Protein AF-A0A847V3S7-F1 (afdb_monomer_lite)

Radius of gyration: 29.38 Å; chains: 1; bounding box: 66×86×103 Å

Secondary structure (DSSP, 8-state):
-----------------PPPHHHHHHHHHHHHHHS-HHHHHHHHHHHHHH--GGGHHHHHHHTT-S-HHHHHHHHHHHHHHT-GGGHHHHHHHTT-SSHHHHHHHHHHHHHH--GGGHHHHHHHTT-SSHHHHHHHHHHHHHT--HHHHHHHHHHTT-SSHHHHHHHHHHHHHH--GGGHHHHHHHHHH-SSHHHHHHHHHHHHHHHHHHHSPP-EEEEEEEPPPSSEE-TTS-EEEEEEEEE-SSS-B--EEEEEEE-TTS-EEEEEEEEPPPB-TT-EEEEEEEE---TTSPSEEEEEEEEEEEEEETTTTEEEEEEEEEEEEEEEEEPP-PPP--------

Sequence (344 aa):
MRSKAIFAVLVVLASLAMPSTADEVDDLILDLKYGQPDAQKNAAKALGETGDPRAVEPLIVALKYPNSDIRMHSAYALGEIGDLRAVDPLIAALDDDTGSVRAYAAHALGQIGDPKAVDPLITALNDGQLKVRIHSAGSLVRLGKPEYFDQVMEGITNQNSDVREAAAEALGNTGDPRSIEPLNYLVANDKNSAVRQAAAKALQKLSVLASAPVDGQITSVVWPDVRNYNYDEAVPVTVNFRNTGSQPHSFWIGFSVQDANGKWWDAIHQQTASIQPGYSLPVELEWNPPNIAPGGVYASAVTLWSGYDSDTGFLVGEIDRKTKASAFWLVSSSPASTLPPETV

pLDDT: mean 84.46, std 16.32, range [32.78, 98.81]

Structure (mmCIF, N/CA/C/O backbone):
data_AF-A0A847V3S7-F1
#
_entry.id   AF-A0A847V3S7-F1
#
loop_
_atom_site.group_PDB
_atom_site.id
_atom_site.type_symbol
_atom_site.label_atom_id
_atom_site.label_alt_id
_atom_site.label_comp_id
_atom_site.label_asym_id
_atom_site.label_entity_id
_atom_site.label_seq_id
_atom_site.pdbx_PDB_ins_code
_atom_site.Cartn_x
_atom_site.Cartn_y
_atom_site.Cartn_z
_atom_site.occupancy
_atom_site.B_iso_or_equiv
_atom_site.auth_seq_id
_atom_site.auth_comp_id
_atom_site.auth_asym_id
_atom_site.auth_atom_id
_atom_site.pdbx_PDB_model_num
ATOM 1 N N . MET A 1 1 ? 45.787 -58.784 20.144 1.00 37.72 1 MET A N 1
ATOM 2 C CA . MET A 1 1 ? 45.630 -58.892 18.675 1.00 37.72 1 MET A CA 1
ATOM 3 C C . MET A 1 1 ? 44.150 -59.043 18.338 1.00 37.72 1 MET A C 1
ATOM 5 O O . MET A 1 1 ? 43.573 -60.021 18.773 1.00 37.72 1 MET A O 1
ATOM 9 N N . ARG A 1 2 ? 43.598 -58.063 17.598 1.00 38.09 2 ARG A N 1
ATOM 10 C CA . ARG A 1 2 ? 42.476 -58.116 16.621 1.00 38.09 2 ARG A CA 1
ATOM 11 C C . ARG A 1 2 ? 41.165 -58.815 17.061 1.00 38.09 2 ARG A C 1
ATOM 13 O O . ARG A 1 2 ? 41.126 -60.021 17.203 1.00 38.09 2 ARG A O 1
ATOM 20 N N . SER A 1 3 ? 40.099 -58.053 17.328 1.00 38.66 3 SER A N 1
ATOM 21 C CA . SER A 1 3 ? 39.082 -57.577 16.356 1.00 38.66 3 SER A CA 1
ATOM 22 C C . SER A 1 3 ? 37.958 -58.590 16.100 1.00 38.66 3 SER A C 1
ATOM 24 O O . SER A 1 3 ? 38.211 -59.639 15.515 1.00 38.66 3 SER A O 1
ATOM 26 N N . LYS A 1 4 ? 36.721 -58.232 16.478 1.00 39.03 4 LYS A N 1
ATOM 27 C CA . LYS A 1 4 ? 35.625 -57.901 15.543 1.00 39.03 4 LYS A CA 1
ATOM 28 C C . LYS A 1 4 ? 34.346 -57.537 16.313 1.00 39.03 4 LYS A C 1
ATOM 30 O O . LYS A 1 4 ? 33.756 -58.370 16.988 1.00 39.03 4 LYS A O 1
ATOM 35 N N . ALA A 1 5 ? 33.946 -56.273 16.186 1.00 42.31 5 ALA A N 1
ATOM 36 C CA . ALA A 1 5 ? 32.563 -55.824 16.325 1.00 42.31 5 ALA A CA 1
ATOM 37 C C . ALA A 1 5 ? 31.763 -56.184 15.055 1.00 42.31 5 ALA A C 1
ATOM 39 O O . ALA A 1 5 ? 32.399 -56.489 14.044 1.00 42.31 5 ALA A O 1
ATOM 40 N N . ILE A 1 6 ? 30.422 -56.101 15.143 1.00 37.91 6 ILE A N 1
ATOM 41 C CA . ILE A 1 6 ? 29.337 -56.048 14.116 1.00 37.91 6 ILE A CA 1
ATOM 42 C C . ILE A 1 6 ? 28.177 -56.938 14.631 1.00 37.91 6 ILE A C 1
ATOM 44 O O . ILE A 1 6 ? 28.454 -58.044 15.073 1.00 37.91 6 ILE A O 1
ATOM 48 N N . PHE A 1 7 ? 26.870 -56.655 14.575 1.00 33.12 7 PHE A N 1
ATOM 49 C CA . PHE A 1 7 ? 25.994 -55.491 14.354 1.00 33.12 7 PHE A CA 1
ATOM 50 C C . PHE A 1 7 ? 24.566 -56.097 14.321 1.00 33.12 7 PHE A C 1
ATOM 52 O O . PHE A 1 7 ? 24.351 -57.029 13.553 1.00 33.12 7 PHE A O 1
ATOM 59 N N . ALA A 1 8 ? 23.618 -55.627 15.136 1.00 34.50 8 ALA A N 1
ATOM 60 C CA . ALA A 1 8 ? 22.162 -55.832 14.976 1.00 34.50 8 ALA A CA 1
ATOM 61 C C . ALA A 1 8 ? 21.463 -54.924 16.008 1.00 34.50 8 ALA A C 1
ATOM 63 O O . ALA A 1 8 ? 21.413 -55.247 17.188 1.00 34.50 8 ALA A O 1
ATOM 64 N N . VAL A 1 9 ? 21.240 -53.644 15.705 1.00 33.72 9 VAL A N 1
ATOM 65 C CA . VAL A 1 9 ? 20.022 -53.100 15.069 1.00 33.72 9 VAL A CA 1
ATOM 66 C C . VAL A 1 9 ? 18.751 -53.531 15.803 1.00 33.72 9 VAL A C 1
ATOM 68 O O . VAL A 1 9 ? 18.136 -54.537 15.473 1.00 33.72 9 VAL A O 1
ATOM 71 N N . LEU A 1 10 ? 18.325 -52.701 16.754 1.00 32.78 10 LEU A N 1
ATOM 72 C CA . LEU A 1 10 ? 16.909 -52.522 17.059 1.00 32.78 10 LEU A CA 1
ATOM 73 C 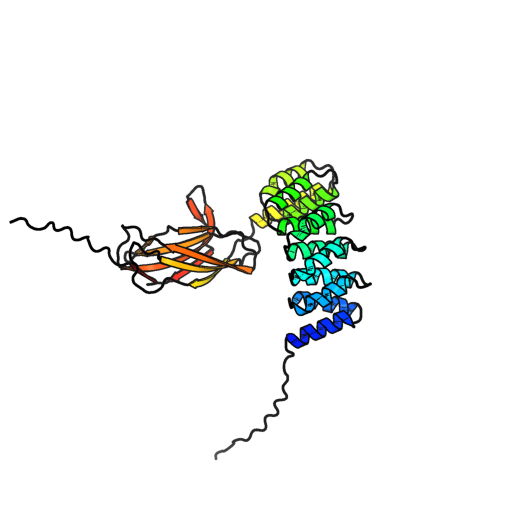C . LEU A 1 10 ? 16.678 -51.024 17.247 1.00 32.78 10 LEU A C 1
ATOM 75 O O . LEU A 1 10 ? 16.878 -50.438 18.306 1.00 32.78 10 LEU A O 1
ATOM 79 N N . VAL A 1 11 ? 16.381 -50.407 16.110 1.00 35.44 11 VAL A N 1
ATOM 80 C CA . VAL A 1 11 ? 15.976 -49.018 15.961 1.00 35.44 11 VAL A CA 1
ATOM 81 C C . VAL A 1 11 ? 14.584 -48.887 16.576 1.00 35.44 11 VAL A C 1
ATOM 83 O O . VAL A 1 11 ? 13.602 -49.324 15.985 1.00 35.44 11 VAL A O 1
ATOM 86 N N . VAL A 1 12 ? 14.492 -48.293 17.764 1.00 36.16 12 VAL A N 1
ATOM 87 C CA . VAL A 1 12 ? 13.238 -47.709 18.253 1.00 36.16 12 VAL A CA 1
ATOM 88 C C . VAL A 1 12 ? 13.215 -46.273 17.740 1.00 36.16 12 VAL A C 1
ATOM 90 O O . VAL A 1 12 ? 13.641 -45.344 18.420 1.00 36.16 12 VAL A O 1
ATOM 93 N N . LEU A 1 13 ? 12.780 -46.097 16.491 1.00 33.66 13 LEU A N 1
ATOM 94 C CA . LEU A 1 13 ? 12.350 -44.791 15.999 1.00 33.66 13 LEU A CA 1
ATOM 95 C C . LEU A 1 13 ? 10.964 -44.531 16.591 1.00 33.66 13 LEU A C 1
ATOM 97 O O . LEU A 1 13 ? 9.944 -44.888 16.008 1.00 33.66 13 LEU A O 1
ATOM 101 N N . ALA A 1 14 ? 10.936 -43.930 17.779 1.00 37.34 14 ALA A N 1
ATOM 102 C CA . ALA A 1 14 ? 9.773 -43.172 18.202 1.00 37.34 14 ALA A CA 1
ATOM 103 C C . ALA A 1 14 ? 9.656 -41.980 17.244 1.00 37.34 14 ALA A C 1
ATOM 105 O O . ALA A 1 14 ? 10.468 -41.057 17.267 1.00 37.34 14 ALA A O 1
ATOM 106 N N . SER A 1 15 ? 8.684 -42.075 16.344 1.00 39.25 15 SER A N 1
ATOM 107 C CA . SER A 1 15 ? 8.244 -41.020 15.443 1.00 39.25 15 SER A CA 1
ATOM 108 C C . SER A 1 15 ? 7.822 -39.787 16.250 1.00 39.25 15 SER A C 1
ATOM 110 O O . SER A 1 15 ? 6.660 -39.653 16.624 1.00 39.25 15 SER A O 1
ATOM 112 N N . LEU A 1 16 ? 8.755 -38.869 16.497 1.00 40.62 16 LEU A N 1
ATOM 113 C CA . LEU A 1 16 ? 8.440 -37.453 16.668 1.00 40.62 16 LEU A CA 1
ATOM 114 C C . LEU A 1 16 ? 8.100 -36.916 15.276 1.00 40.62 16 LEU A C 1
ATOM 116 O O . LEU A 1 16 ? 8.945 -36.347 14.588 1.00 40.62 16 LEU A O 1
ATOM 120 N N . ALA A 1 17 ? 6.872 -37.182 14.834 1.00 40.16 17 ALA A N 1
ATOM 121 C CA . ALA A 1 17 ? 6.293 -36.417 13.747 1.00 40.16 17 ALA A CA 1
ATOM 122 C C . ALA A 1 17 ? 6.226 -34.972 14.252 1.00 40.16 17 ALA A C 1
ATOM 124 O O . ALA A 1 17 ? 5.544 -34.696 15.238 1.00 40.16 17 ALA A O 1
ATOM 125 N N . MET A 1 18 ? 6.996 -34.070 13.642 1.00 38.84 18 MET A N 1
ATOM 126 C CA . MET A 1 18 ? 6.701 -32.648 13.780 1.00 38.84 18 MET A CA 1
ATOM 127 C C . MET A 1 18 ? 5.244 -32.470 13.336 1.00 38.84 18 MET A C 1
ATOM 129 O O . MET A 1 18 ? 4.904 -33.032 12.287 1.00 38.84 18 MET A O 1
ATOM 133 N N . PRO A 1 19 ? 4.381 -31.812 14.136 1.00 46.00 19 PRO A N 1
ATOM 134 C CA . PRO A 1 19 ? 2.981 -31.649 13.771 1.00 46.00 19 PRO A CA 1
ATOM 135 C C . PRO A 1 19 ? 2.921 -31.059 12.368 1.00 46.00 19 PRO A C 1
ATOM 137 O O . PRO A 1 19 ? 3.711 -30.178 12.013 1.00 46.00 19 PRO A O 1
ATOM 140 N N . SER A 1 20 ? 2.059 -31.630 11.533 1.00 53.97 20 SER A N 1
ATOM 141 C CA . SER A 1 20 ? 1.883 -31.088 10.198 1.00 53.97 20 SER A CA 1
ATOM 142 C C . SER A 1 20 ? 1.288 -29.686 10.335 1.00 53.97 20 SER A C 1
ATOM 144 O O . SER A 1 20 ? 0.510 -29.427 11.251 1.00 53.97 20 SER A O 1
ATOM 146 N N . THR A 1 21 ? 1.606 -28.776 9.415 1.00 57.97 21 THR A N 1
ATOM 147 C CA . THR A 1 21 ? 0.967 -27.446 9.375 1.00 57.97 21 THR A CA 1
ATOM 148 C C . THR A 1 21 ? -0.565 -27.547 9.294 1.00 57.97 21 THR A C 1
ATOM 150 O O . THR A 1 21 ? -1.276 -26.612 9.651 1.00 57.97 21 THR A O 1
ATOM 153 N N . ALA A 1 22 ? -1.089 -28.697 8.848 1.00 62.16 22 ALA A N 1
ATOM 154 C CA . ALA A 1 22 ? -2.511 -28.992 8.841 1.00 62.16 22 ALA A CA 1
ATOM 155 C C . ALA A 1 22 ? -3.104 -29.121 10.253 1.00 62.16 22 ALA A C 1
ATOM 157 O O . ALA A 1 22 ? -4.169 -28.547 10.479 1.00 62.16 22 ALA A O 1
ATOM 158 N N . ASP A 1 23 ? -2.400 -29.796 11.169 1.00 76.31 23 ASP A N 1
ATOM 159 C CA . ASP A 1 23 ? -2.823 -29.994 12.563 1.00 76.31 23 ASP A CA 1
ATOM 160 C C . ASP A 1 23 ? -2.754 -28.676 13.355 1.00 76.31 23 ASP A C 1
ATOM 162 O O . ASP A 1 23 ? -3.642 -28.370 14.143 1.00 76.31 23 ASP A O 1
ATOM 166 N N . GLU A 1 24 ? -1.745 -27.843 13.076 1.00 85.94 24 GLU A N 1
ATOM 167 C CA . GLU A 1 24 ? -1.550 -26.553 13.753 1.00 85.94 24 GLU A CA 1
ATOM 168 C C . GLU A 1 24 ? -2.675 -25.547 13.450 1.00 85.94 24 GLU A C 1
ATOM 170 O O . GLU A 1 24 ? -3.169 -24.871 14.349 1.00 85.94 24 GLU A O 1
ATOM 175 N N . VAL A 1 25 ? -3.139 -25.467 12.197 1.00 91.94 25 VAL A N 1
ATOM 176 C CA . VAL A 1 25 ? -4.264 -24.587 11.828 1.00 91.94 25 VAL A CA 1
ATOM 177 C C . VAL A 1 25 ? -5.568 -25.047 12.479 1.00 91.94 25 VAL A C 1
ATOM 179 O O . VAL A 1 25 ? -6.346 -24.212 12.938 1.00 91.94 25 VAL A O 1
ATOM 182 N N . ASP A 1 26 ? -5.812 -26.356 12.541 1.00 94.12 26 ASP A N 1
ATOM 183 C CA . ASP A 1 26 ? -7.030 -26.895 13.146 1.00 94.12 26 ASP A CA 1
ATOM 184 C C . ASP A 1 26 ? -7.043 -26.650 14.668 1.00 94.12 26 ASP A C 1
ATOM 186 O O . ASP A 1 26 ? -8.072 -26.234 15.208 1.00 94.12 26 ASP A O 1
ATOM 190 N N . ASP A 1 27 ? -5.897 -26.791 15.342 1.00 94.62 27 ASP A N 1
ATOM 191 C CA . ASP A 1 27 ? -5.735 -26.443 16.759 1.00 94.62 27 ASP A CA 1
ATOM 192 C C . ASP A 1 27 ? -5.986 -24.947 17.010 1.00 94.62 27 ASP A C 1
ATOM 194 O O . ASP A 1 27 ? -6.738 -24.579 17.916 1.00 94.62 27 ASP A O 1
ATOM 198 N N . LEU A 1 28 ? -5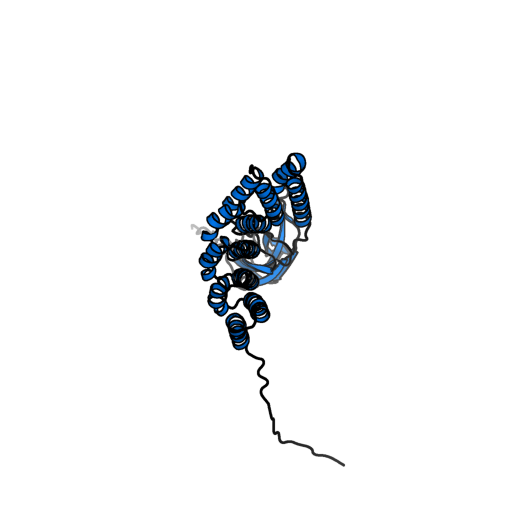.452 -24.067 16.158 1.00 96.94 28 LEU A N 1
ATOM 199 C CA . LEU A 1 28 ? -5.715 -22.628 16.244 1.00 96.94 28 LEU A CA 1
ATOM 200 C C . LEU A 1 28 ? -7.199 -22.290 16.002 1.00 96.94 28 LEU A C 1
ATOM 202 O O . LEU A 1 28 ? -7.753 -21.410 16.664 1.00 96.94 28 LEU A O 1
ATOM 206 N N . ILE A 1 29 ? -7.887 -22.997 15.099 1.00 97.69 29 ILE A N 1
ATOM 207 C CA . ILE A 1 29 ? -9.340 -22.844 14.903 1.00 97.69 29 ILE A CA 1
ATOM 208 C C . ILE A 1 29 ? -10.104 -23.271 16.166 1.00 97.69 29 ILE A C 1
ATOM 210 O O . ILE A 1 29 ? -11.084 -22.617 16.549 1.00 97.69 29 ILE A O 1
ATOM 214 N N . LEU A 1 30 ? -9.674 -24.346 16.833 1.00 96.75 30 LEU A N 1
ATOM 215 C CA . LEU A 1 30 ? -10.264 -24.781 18.100 1.00 96.75 30 LEU A CA 1
ATOM 216 C C . LEU A 1 30 ? -10.038 -23.749 19.209 1.00 96.75 30 LEU A C 1
ATOM 218 O O . LEU A 1 30 ? -10.993 -23.420 19.919 1.00 96.75 30 LEU A O 1
ATOM 222 N N . ASP A 1 31 ? -8.838 -23.180 19.312 1.00 97.12 31 ASP A N 1
ATOM 223 C CA . ASP A 1 31 ? -8.517 -22.126 20.278 1.00 97.12 31 ASP A CA 1
ATOM 224 C C . ASP A 1 31 ? -9.321 -20.846 20.024 1.00 97.12 31 ASP A C 1
ATOM 226 O O . ASP A 1 31 ? -9.844 -20.248 20.967 1.00 97.12 31 ASP A O 1
ATOM 230 N N . LEU A 1 32 ? -9.520 -20.457 18.761 1.00 97.44 32 LEU A N 1
ATOM 231 C CA . LEU A 1 32 ? -10.401 -19.343 18.400 1.00 97.44 32 LEU A CA 1
ATOM 232 C C . LEU A 1 32 ? -11.847 -19.596 18.852 1.00 97.44 32 LEU A C 1
ATOM 234 O O . LEU A 1 32 ? -12.547 -18.686 19.307 1.00 97.44 32 LEU A O 1
ATOM 238 N N . LYS A 1 33 ? -12.324 -20.837 18.732 1.00 97.19 33 LYS A N 1
ATOM 239 C CA . LYS A 1 33 ? -13.722 -21.177 19.005 1.00 97.19 33 LYS A CA 1
ATOM 240 C C . LYS A 1 33 ? -14.020 -21.390 20.487 1.00 97.19 33 LYS A C 1
ATOM 242 O O . LYS A 1 33 ? -15.074 -20.963 20.956 1.00 97.19 33 LYS A O 1
ATOM 247 N N . TYR A 1 34 ? -13.119 -22.046 21.210 1.00 95.88 34 TYR A N 1
ATOM 248 C CA . TYR A 1 34 ? -13.371 -22.543 22.566 1.00 95.88 34 TYR A CA 1
ATOM 249 C C . TYR A 1 34 ? -12.355 -22.060 23.606 1.00 95.88 34 TYR A C 1
ATOM 251 O O . TYR A 1 34 ? -12.549 -22.304 24.799 1.00 95.88 34 TYR A O 1
ATOM 259 N N . GLY A 1 35 ? -11.285 -21.388 23.179 1.00 93.38 35 GLY A N 1
ATOM 260 C CA . GLY A 1 35 ? -10.268 -20.856 24.071 1.00 93.38 35 GLY A CA 1
ATOM 261 C C . GLY A 1 35 ? -10.796 -19.750 24.985 1.00 93.38 35 GLY A C 1
ATOM 262 O O . GLY A 1 35 ? -11.853 -19.156 24.772 1.00 93.38 35 GLY A O 1
ATOM 263 N N . GLN A 1 36 ? -10.018 -19.443 26.020 1.00 94.38 36 GLN A N 1
ATOM 264 C CA . GLN A 1 36 ? -10.226 -18.234 26.821 1.00 94.38 36 GLN A CA 1
ATOM 265 C C . GLN A 1 36 ? -9.945 -16.979 25.975 1.00 94.38 36 GLN A C 1
ATOM 267 O O . GLN A 1 36 ? -9.209 -17.084 24.996 1.00 94.38 36 GLN A O 1
ATOM 272 N N . PRO A 1 37 ? -10.441 -15.785 26.350 1.00 92.69 37 PRO A N 1
ATOM 273 C CA . PRO A 1 37 ? -10.323 -14.587 25.512 1.00 92.69 37 PRO A CA 1
ATOM 274 C C . PRO A 1 37 ? -8.908 -14.281 24.995 1.00 92.69 37 PRO A C 1
ATOM 276 O O . PRO A 1 37 ? -8.744 -13.902 23.837 1.00 92.69 37 PRO A O 1
ATOM 279 N N . ASP A 1 38 ? -7.872 -14.499 25.812 1.00 92.62 38 ASP A N 1
ATOM 280 C CA . ASP A 1 38 ? -6.482 -14.328 25.374 1.00 92.62 38 ASP A CA 1
ATOM 281 C C . ASP A 1 38 ? -6.034 -15.384 24.358 1.00 92.62 38 ASP A C 1
ATOM 283 O O . ASP A 1 38 ? -5.355 -15.041 23.391 1.00 92.62 38 ASP A O 1
ATOM 287 N N . ALA A 1 39 ? -6.445 -16.643 24.533 1.00 93.25 39 ALA A N 1
ATOM 288 C CA . ALA A 1 39 ? -6.188 -17.704 23.563 1.00 93.25 39 ALA A CA 1
ATOM 289 C C . ALA A 1 39 ? -6.927 -17.430 22.247 1.00 93.25 39 ALA A C 1
ATOM 291 O O . ALA A 1 39 ? -6.323 -17.534 21.190 1.00 93.25 39 ALA A O 1
ATOM 292 N N . GLN A 1 40 ? -8.179 -16.963 22.303 1.00 96.38 40 GLN A N 1
ATOM 293 C CA . GLN A 1 40 ? -8.959 -16.611 21.112 1.00 96.38 40 GLN A CA 1
ATOM 294 C C . GLN A 1 40 ? -8.315 -15.470 20.320 1.00 96.38 40 GLN A C 1
ATOM 296 O O . GLN A 1 40 ? -8.209 -15.536 19.099 1.00 96.38 40 GLN A O 1
ATOM 301 N N . LYS A 1 41 ? -7.852 -14.426 21.016 1.00 92.12 41 LYS A N 1
ATOM 302 C CA . LYS A 1 41 ? -7.136 -13.294 20.417 1.00 92.12 41 LYS A CA 1
ATOM 303 C C . LYS A 1 41 ? -5.828 -13.735 19.753 1.00 92.12 41 LYS A C 1
ATOM 305 O O . LYS A 1 41 ? -5.554 -13.351 18.617 1.00 92.12 41 LYS A O 1
ATOM 310 N N . ASN A 1 42 ? -5.032 -14.539 20.460 1.00 90.75 42 ASN A N 1
ATOM 311 C CA . ASN A 1 42 ? -3.762 -15.048 19.946 1.00 90.75 42 ASN A CA 1
ATOM 312 C C . ASN A 1 42 ? -3.983 -15.986 18.754 1.00 90.75 42 ASN A C 1
ATOM 314 O O . ASN A 1 42 ? -3.270 -15.873 17.762 1.00 90.75 42 ASN A O 1
ATOM 318 N N . ALA A 1 43 ? -5.006 -16.839 18.824 1.00 95.81 43 ALA A N 1
ATOM 319 C CA . ALA A 1 43 ? -5.405 -17.721 17.741 1.00 95.81 43 ALA A CA 1
ATOM 320 C C . ALA A 1 43 ? -5.854 -16.935 16.510 1.00 95.81 43 ALA A C 1
ATOM 322 O O . ALA A 1 43 ? -5.362 -17.202 15.422 1.00 95.81 43 ALA A O 1
ATOM 323 N N . ALA A 1 44 ? -6.706 -15.913 16.669 1.00 95.62 44 ALA A N 1
ATOM 324 C CA . ALA A 1 44 ? -7.116 -15.057 15.556 1.00 95.62 44 ALA A CA 1
ATOM 325 C C . ALA A 1 44 ? -5.902 -14.450 14.838 1.00 95.62 44 ALA A C 1
ATOM 327 O O . ALA A 1 44 ? -5.812 -14.519 13.616 1.00 95.62 44 ALA A O 1
ATOM 328 N N . LYS A 1 45 ? -4.939 -13.915 15.600 1.00 90.50 45 LYS A N 1
ATOM 329 C CA . LYS A 1 45 ? -3.703 -13.359 15.041 1.00 90.50 45 LYS A CA 1
ATOM 330 C C . LYS A 1 45 ? -2.881 -14.417 14.294 1.00 90.50 45 LYS A C 1
ATOM 332 O O . LYS A 1 45 ? -2.524 -14.190 13.143 1.00 90.50 45 LYS A O 1
ATOM 337 N N . ALA A 1 46 ? -2.604 -15.552 14.935 1.00 91.44 46 ALA A N 1
ATOM 338 C CA . ALA A 1 46 ? -1.793 -16.622 14.356 1.00 91.44 46 ALA A CA 1
ATOM 339 C C . ALA A 1 46 ? -2.434 -17.202 13.085 1.00 91.44 46 ALA A C 1
ATOM 341 O O . ALA A 1 46 ? -1.741 -17.441 12.105 1.00 91.44 46 ALA A O 1
ATOM 342 N N . LEU A 1 47 ? -3.763 -17.347 13.059 1.00 93.25 47 LEU A N 1
ATOM 343 C CA . LEU A 1 47 ? -4.513 -17.778 11.876 1.00 93.25 47 LEU A CA 1
ATOM 344 C C . LEU A 1 47 ? -4.364 -16.817 10.688 1.00 93.25 47 LEU A C 1
ATOM 346 O O . LEU A 1 47 ? -4.361 -17.2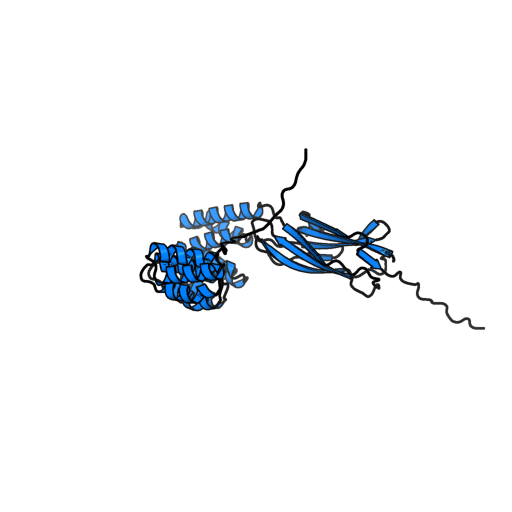67 9.550 1.00 93.25 47 LEU A O 1
ATOM 350 N N . GLY A 1 48 ? -4.225 -15.512 10.935 1.00 88.19 48 GLY A N 1
ATOM 351 C CA . GLY A 1 48 ? -3.892 -14.550 9.882 1.00 88.19 48 GLY A CA 1
ATOM 352 C C . GLY A 1 48 ? -2.488 -14.776 9.320 1.00 88.19 48 GLY A C 1
ATOM 353 O O . GLY A 1 48 ? -2.305 -14.804 8.109 1.00 88.19 48 GLY A O 1
ATOM 354 N N . GLU A 1 49 ? -1.512 -15.004 10.204 1.00 86.56 49 GLU A N 1
ATOM 355 C CA . GLU A 1 49 ? -0.108 -15.247 9.838 1.00 86.56 49 GLU A CA 1
ATOM 356 C C . GLU A 1 49 ? 0.083 -16.553 9.046 1.00 86.56 49 GLU A C 1
ATOM 358 O O . GLU A 1 49 ? 1.006 -16.640 8.235 1.00 86.56 49 GLU A O 1
ATOM 363 N N . THR A 1 50 ? -0.782 -17.559 9.239 1.00 89.06 50 THR A N 1
ATOM 364 C CA . THR A 1 50 ? -0.717 -18.800 8.446 1.00 89.06 50 THR A CA 1
ATOM 365 C C . THR A 1 50 ? -1.163 -18.605 6.998 1.00 89.06 50 THR A C 1
ATOM 367 O O . THR A 1 50 ? -0.716 -19.347 6.123 1.00 89.06 50 THR A O 1
ATOM 370 N N . GLY A 1 51 ? -2.059 -17.645 6.735 1.00 87.12 51 GLY A N 1
ATOM 371 C CA . GLY A 1 51 ? -2.675 -17.443 5.422 1.00 87.12 51 GLY A CA 1
ATOM 372 C C . GLY A 1 51 ? -3.583 -18.595 4.966 1.00 87.12 51 GLY A C 1
ATOM 373 O O . GLY A 1 51 ? -3.952 -18.647 3.793 1.00 87.12 51 GLY A O 1
ATOM 374 N N . ASP A 1 52 ? -3.928 -19.545 5.845 1.00 89.75 52 ASP A N 1
ATOM 375 C CA . ASP A 1 52 ? -4.668 -20.746 5.450 1.00 89.75 52 ASP A CA 1
ATOM 376 C C . ASP A 1 52 ? -6.168 -20.445 5.222 1.00 89.75 52 ASP A C 1
ATOM 378 O O . ASP A 1 52 ? -6.866 -20.018 6.152 1.00 89.75 52 ASP A O 1
ATOM 382 N N . PRO A 1 53 ? -6.728 -20.727 4.027 1.00 92.31 53 PRO A N 1
ATOM 383 C CA . PRO A 1 53 ? -8.134 -20.454 3.717 1.00 92.31 53 PRO A CA 1
ATOM 384 C C . PRO A 1 53 ? -9.159 -21.172 4.610 1.00 92.31 53 PRO A C 1
ATOM 386 O O . PRO A 1 53 ? -10.331 -20.771 4.632 1.00 92.31 53 PRO A O 1
ATOM 389 N N . ARG A 1 54 ? -8.762 -22.228 5.340 1.00 95.12 54 ARG A N 1
ATOM 390 C CA . ARG A 1 54 ? -9.613 -22.913 6.331 1.00 95.12 54 ARG A CA 1
ATOM 391 C C . ARG A 1 54 ? -9.985 -22.003 7.503 1.00 95.12 54 ARG A C 1
ATOM 393 O O . ARG A 1 54 ? -11.047 -22.185 8.094 1.00 95.12 54 ARG A O 1
ATOM 400 N N . ALA A 1 55 ? -9.156 -21.005 7.808 1.00 97.06 55 ALA A N 1
ATOM 401 C CA . ALA A 1 55 ? -9.376 -20.069 8.904 1.00 97.06 55 ALA A CA 1
ATOM 402 C C . ALA A 1 55 ? -10.463 -19.018 8.617 1.00 97.06 55 ALA A C 1
ATOM 404 O O . ALA A 1 55 ? -10.994 -18.413 9.547 1.00 97.06 55 ALA A O 1
ATOM 405 N N . VAL A 1 56 ? -10.823 -18.811 7.346 1.00 98.25 56 VAL A N 1
ATOM 406 C CA . VAL A 1 56 ? -11.686 -17.701 6.907 1.00 98.25 56 VAL A CA 1
ATOM 407 C C . VAL A 1 56 ? -13.074 -17.750 7.545 1.00 98.25 56 VAL A C 1
ATOM 409 O O . VAL A 1 56 ? -13.491 -16.775 8.164 1.00 98.25 56 VAL A O 1
ATOM 412 N N . GLU A 1 57 ? -13.788 -18.877 7.462 1.00 98.50 57 GLU A N 1
ATOM 413 C CA . GLU A 1 57 ? -15.136 -18.981 8.048 1.00 98.50 57 GLU A CA 1
ATOM 414 C C . GLU A 1 57 ? -15.122 -18.853 9.586 1.00 98.50 57 GLU A C 1
ATOM 416 O O . GLU A 1 57 ? -15.924 -18.083 10.124 1.00 98.50 57 GLU A O 1
ATOM 421 N N . PRO A 1 58 ? -14.208 -19.523 10.326 1.00 98.50 58 PRO A N 1
ATOM 422 C CA . PRO A 1 58 ? -14.042 -19.284 11.760 1.00 98.50 58 PRO A CA 1
ATOM 423 C C . PRO A 1 58 ? -13.794 -17.814 12.124 1.00 98.50 58 PRO A C 1
ATOM 425 O O . PRO A 1 58 ? -14.418 -17.301 13.055 1.00 98.50 58 PRO A O 1
ATOM 428 N N . LEU A 1 59 ? -12.927 -17.119 11.383 1.00 98.69 59 LEU A N 1
ATOM 429 C CA . LEU A 1 59 ? -12.617 -15.708 11.620 1.00 98.69 59 LEU A CA 1
ATOM 430 C C . LEU A 1 59 ? -13.805 -14.789 11.285 1.00 98.69 59 LEU A C 1
ATOM 432 O O . LEU A 1 59 ? -14.079 -13.853 12.036 1.00 98.69 59 LEU A O 1
ATOM 436 N N . ILE A 1 60 ? -14.575 -15.085 10.229 1.00 98.81 60 ILE A N 1
ATOM 437 C CA . ILE A 1 60 ? -15.830 -14.379 9.908 1.00 98.81 60 ILE A CA 1
ATOM 438 C C . ILE A 1 60 ? -16.841 -14.513 11.053 1.00 98.81 60 ILE A C 1
ATOM 440 O O . ILE A 1 60 ? -17.521 -13.548 11.404 1.00 98.81 60 ILE A O 1
ATOM 444 N N . VAL A 1 61 ? -16.945 -15.693 11.668 1.00 98.56 61 VAL A N 1
ATOM 445 C CA . VAL A 1 61 ? -17.794 -15.889 12.853 1.00 98.56 61 VAL A CA 1
ATOM 446 C C . VAL A 1 61 ? -17.263 -15.079 14.043 1.00 98.56 61 VAL A C 1
ATOM 448 O O . VAL A 1 61 ? -18.048 -14.443 14.753 1.00 98.56 61 VAL A O 1
ATOM 451 N N . ALA A 1 62 ? -15.943 -15.044 14.234 1.00 98.44 62 ALA A N 1
ATOM 452 C CA . ALA A 1 62 ? -15.293 -14.313 15.320 1.00 98.44 62 ALA A CA 1
ATOM 453 C C . ALA A 1 62 ? -15.432 -12.780 15.217 1.00 98.44 62 ALA A C 1
ATOM 455 O O . ALA A 1 62 ? -15.408 -12.102 16.247 1.00 98.44 62 ALA A O 1
ATOM 456 N N . LEU A 1 63 ? -15.724 -12.225 14.030 1.00 98.56 63 LEU A N 1
ATOM 457 C CA . LEU A 1 63 ? -16.145 -10.821 13.861 1.00 98.56 63 LEU A CA 1
ATOM 458 C C . LEU A 1 63 ? -17.430 -10.463 14.623 1.00 98.56 63 LEU A C 1
ATOM 460 O O . LEU A 1 63 ? -17.779 -9.294 14.700 1.00 98.56 63 LEU A O 1
ATOM 464 N N . LYS A 1 64 ? -18.162 -11.436 15.174 1.00 98.00 64 LYS A N 1
ATOM 465 C CA . LYS A 1 64 ? -19.402 -11.204 15.934 1.00 98.00 64 LYS A CA 1
ATOM 466 C C . LYS A 1 64 ? -19.259 -11.527 17.419 1.00 98.00 64 LYS A C 1
ATOM 468 O O . LYS A 1 64 ? -20.253 -11.561 18.143 1.00 98.00 64 LYS A O 1
ATOM 473 N N . TYR A 1 65 ? -18.043 -11.803 17.884 1.00 98.00 65 TYR A N 1
ATOM 474 C CA . TYR A 1 65 ? -17.809 -12.143 19.282 1.00 98.00 65 TYR A CA 1
ATOM 475 C C . TYR A 1 65 ? -18.030 -10.942 20.214 1.00 98.00 65 TYR A C 1
ATOM 477 O O . TYR A 1 65 ? -17.820 -9.789 19.825 1.00 98.00 65 TYR A O 1
ATOM 485 N N . PRO A 1 66 ? -18.424 -11.195 21.477 1.00 96.06 66 PRO A N 1
ATOM 486 C CA . PRO A 1 66 ? -18.713 -10.125 22.430 1.00 96.06 66 PRO A CA 1
ATOM 487 C C . PRO A 1 66 ? -17.476 -9.280 22.760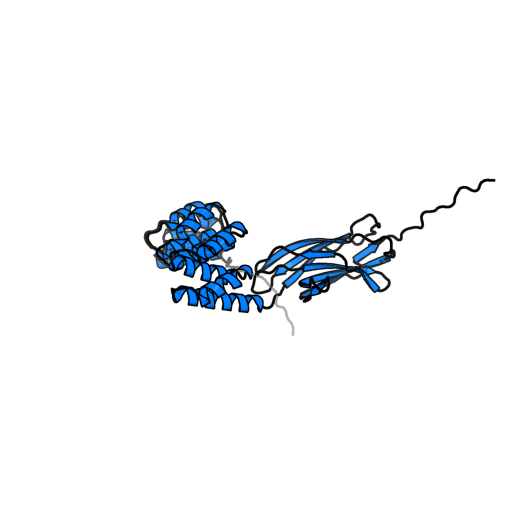 1.00 96.06 66 PRO A C 1
ATOM 489 O O . PRO A 1 66 ? -17.598 -8.089 23.030 1.00 96.06 66 PRO A O 1
ATOM 492 N N . ASN A 1 67 ? -16.282 -9.877 22.722 1.00 97.19 67 ASN A N 1
ATOM 493 C CA . ASN A 1 67 ? -15.033 -9.176 22.988 1.00 97.19 67 ASN A CA 1
ATOM 494 C C . ASN A 1 67 ? -14.522 -8.474 21.716 1.00 97.19 67 ASN A C 1
ATOM 496 O O . ASN A 1 67 ? -14.216 -9.130 20.718 1.00 97.19 67 ASN A O 1
ATOM 500 N N . SER A 1 68 ? -14.394 -7.148 21.776 1.00 97.75 68 SER A N 1
ATOM 501 C CA . SER A 1 68 ? -13.950 -6.313 20.658 1.00 97.75 68 SER A CA 1
ATOM 502 C C . SER A 1 68 ? -12.489 -6.528 20.260 1.00 97.75 68 SER A C 1
ATOM 504 O O . SER A 1 68 ? -12.172 -6.378 19.082 1.00 97.75 68 SER A O 1
ATOM 506 N N . ASP A 1 69 ? -11.612 -6.960 21.172 1.00 96.31 69 ASP A N 1
ATOM 507 C CA . ASP A 1 69 ? -10.235 -7.323 20.821 1.00 96.31 69 ASP A CA 1
ATOM 508 C C . ASP A 1 69 ? -10.217 -8.536 19.892 1.00 96.31 69 ASP A C 1
ATOM 510 O O . ASP A 1 69 ? -9.444 -8.562 18.936 1.00 96.31 69 ASP A O 1
ATOM 514 N N . ILE A 1 70 ? -11.089 -9.523 20.120 1.00 98.06 70 ILE A N 1
ATOM 515 C CA . ILE A 1 70 ? -11.179 -10.701 19.246 1.00 98.06 70 ILE A CA 1
ATOM 516 C C . ILE A 1 70 ? -11.715 -10.292 17.875 1.00 98.06 70 ILE A C 1
ATOM 518 O O . ILE A 1 70 ? -11.133 -10.678 16.862 1.00 98.06 70 ILE A O 1
ATOM 522 N N . ARG A 1 71 ? -12.767 -9.461 17.828 1.00 98.56 71 ARG A N 1
ATOM 523 C CA . ARG A 1 71 ? -13.303 -8.932 16.562 1.00 98.56 71 ARG A CA 1
ATOM 524 C C . ARG A 1 71 ? -12.234 -8.170 15.779 1.00 98.56 71 ARG A C 1
ATOM 526 O O . ARG A 1 71 ? -12.065 -8.399 14.588 1.00 98.56 71 ARG A O 1
ATOM 533 N N . MET A 1 72 ? -11.469 -7.320 16.463 1.00 97.88 72 MET A N 1
ATOM 534 C CA . MET A 1 72 ? -10.380 -6.539 15.879 1.00 97.88 72 MET A CA 1
ATOM 535 C C . MET A 1 72 ? -9.287 -7.433 15.276 1.00 97.88 72 MET A C 1
ATOM 537 O O . MET A 1 72 ? -8.909 -7.234 14.123 1.00 97.88 72 MET A O 1
ATOM 541 N N . HIS A 1 73 ? -8.789 -8.420 16.031 1.00 96.38 73 HIS A N 1
ATOM 542 C CA . HIS A 1 73 ? -7.762 -9.342 15.532 1.00 96.38 73 HIS A CA 1
ATOM 543 C C . HIS A 1 73 ? -8.299 -10.235 14.411 1.00 96.38 73 HIS A C 1
ATOM 545 O O . HIS A 1 73 ? -7.557 -10.545 13.487 1.00 96.38 73 HIS A O 1
ATOM 551 N N . SER A 1 74 ? -9.586 -10.589 14.449 1.00 98.38 74 SER A N 1
ATOM 552 C CA . SER A 1 74 ? -10.230 -11.351 13.376 1.00 98.38 74 SER A CA 1
ATOM 553 C C . SER A 1 74 ? -10.333 -10.531 12.092 1.00 98.38 74 SER A C 1
ATOM 555 O O . SER A 1 74 ? -10.021 -11.041 11.023 1.00 98.38 74 SER A O 1
ATOM 557 N N . ALA A 1 75 ? -10.693 -9.245 12.187 1.00 98.50 75 ALA A N 1
ATOM 558 C CA . ALA A 1 75 ? -10.706 -8.343 11.038 1.00 98.50 75 ALA A CA 1
ATOM 559 C C . ALA A 1 75 ? -9.310 -8.200 10.418 1.00 98.50 75 ALA A C 1
ATOM 561 O O . ALA A 1 75 ? -9.168 -8.345 9.208 1.00 98.50 75 ALA A O 1
ATOM 562 N N . TYR A 1 76 ? -8.283 -7.985 11.250 1.00 94.69 76 TYR A N 1
ATOM 563 C CA . TYR A 1 76 ? -6.891 -7.938 10.795 1.00 94.69 76 TYR A CA 1
ATOM 564 C C . TYR A 1 76 ? -6.480 -9.240 10.091 1.00 94.69 76 TYR A C 1
ATOM 566 O O . TYR A 1 76 ? -6.016 -9.200 8.958 1.00 94.69 76 TYR A O 1
ATOM 574 N N . ALA A 1 77 ? -6.721 -10.395 10.717 1.00 95.44 77 ALA A N 1
ATOM 575 C CA . ALA A 1 77 ? -6.353 -11.699 10.171 1.00 95.44 77 ALA A CA 1
ATOM 576 C C . ALA A 1 77 ? -7.035 -12.012 8.830 1.00 95.44 77 ALA A C 1
ATOM 578 O O . ALA A 1 77 ? -6.401 -12.555 7.932 1.00 95.44 77 ALA A O 1
ATOM 579 N N . LEU A 1 78 ? -8.306 -11.634 8.663 1.00 97.50 78 LEU A N 1
ATOM 580 C CA . LEU A 1 78 ? -9.010 -11.775 7.385 1.00 97.50 78 LEU A CA 1
ATOM 581 C C . LEU A 1 78 ? -8.373 -10.927 6.273 1.00 97.50 78 LEU A C 1
ATOM 583 O O . LEU A 1 78 ? -8.337 -11.365 5.124 1.00 97.50 78 LEU A O 1
ATOM 587 N N . GLY A 1 79 ? -7.854 -9.745 6.615 1.00 91.25 79 GLY A N 1
ATOM 588 C CA . GLY A 1 79 ? -7.078 -8.905 5.702 1.00 91.25 79 GLY A CA 1
ATOM 589 C C . GLY A 1 79 ? -5.763 -9.552 5.272 1.00 91.25 79 GLY A C 1
ATOM 590 O O . GLY A 1 79 ? -5.460 -9.554 4.082 1.00 91.25 79 GLY A O 1
ATOM 591 N N . GLU A 1 80 ? -5.032 -10.153 6.216 1.00 90.12 80 GLU A N 1
ATOM 592 C CA . GLU A 1 80 ? -3.777 -10.873 5.941 1.00 90.12 80 GLU A CA 1
ATOM 593 C C . GLU A 1 80 ? -3.997 -12.101 5.043 1.00 90.12 80 GLU A C 1
ATOM 595 O O . GLU A 1 80 ? -3.185 -12.367 4.159 1.00 90.12 80 GLU A O 1
ATOM 600 N N . ILE A 1 81 ? -5.105 -12.831 5.235 1.00 90.38 81 ILE A N 1
ATOM 601 C CA . ILE A 1 81 ? -5.449 -13.993 4.400 1.00 90.38 81 ILE A CA 1
ATOM 602 C C . ILE A 1 81 ? -5.856 -13.559 2.982 1.00 90.38 81 ILE A C 1
ATOM 604 O O . ILE A 1 81 ? -5.547 -14.250 2.013 1.00 90.38 81 ILE A O 1
ATOM 608 N N . GLY A 1 82 ? -6.560 -12.431 2.837 1.00 88.56 82 GLY A N 1
ATOM 609 C CA . GLY A 1 82 ? -6.900 -11.870 1.525 1.00 88.56 82 GLY A CA 1
ATOM 610 C C . GLY A 1 82 ? -8.045 -12.578 0.780 1.00 88.56 82 GLY A C 1
ATOM 611 O O . GLY A 1 82 ? -8.213 -12.375 -0.421 1.00 88.56 82 GLY A O 1
ATOM 612 N N . ASP A 1 83 ? -8.836 -13.420 1.454 1.00 93.94 83 ASP A N 1
ATOM 613 C CA . ASP A 1 83 ? -9.918 -14.187 0.820 1.00 93.94 83 ASP A CA 1
ATOM 614 C C . ASP A 1 83 ? -11.182 -13.333 0.595 1.00 93.94 83 ASP A C 1
ATOM 616 O O . ASP A 1 83 ? -11.710 -12.704 1.517 1.00 93.94 83 ASP A O 1
ATOM 620 N N . LEU A 1 84 ? -11.719 -13.361 -0.632 1.00 95.25 84 LEU A N 1
ATOM 621 C CA . LEU A 1 84 ? -12.896 -12.582 -1.041 1.00 95.25 84 LEU A CA 1
ATOM 622 C C . LEU A 1 84 ? -14.165 -12.895 -0.232 1.00 95.25 84 LEU A C 1
ATOM 624 O O . LEU A 1 84 ? -15.057 -12.050 -0.141 1.00 95.25 84 LEU A O 1
ATOM 628 N N . ARG A 1 85 ? -14.261 -14.074 0.398 1.00 98.00 85 ARG A N 1
ATOM 629 C CA . ARG A 1 85 ? -15.383 -14.425 1.289 1.00 98.00 85 ARG A CA 1
ATOM 630 C C . ARG A 1 85 ? -15.496 -13.483 2.490 1.00 98.00 85 ARG A C 1
ATOM 632 O O . ARG A 1 85 ? -16.580 -13.339 3.051 1.00 98.00 85 ARG A O 1
ATOM 639 N N . ALA A 1 86 ? -14.404 -12.821 2.868 1.00 98.31 86 ALA A N 1
ATOM 640 C CA . ALA A 1 86 ? -14.370 -11.893 3.990 1.00 98.31 86 ALA A CA 1
ATOM 641 C C . ALA A 1 86 ? -14.930 -10.497 3.667 1.00 98.31 86 ALA A C 1
ATOM 643 O O . ALA A 1 86 ? -15.211 -9.743 4.595 1.00 98.31 86 ALA A O 1
ATOM 644 N N . VAL A 1 87 ? -15.124 -10.143 2.390 1.00 98.19 87 VAL A N 1
ATOM 645 C CA . VAL A 1 87 ? -15.466 -8.770 1.968 1.00 98.19 87 VAL A CA 1
ATOM 646 C C . VAL A 1 87 ? -16.783 -8.288 2.575 1.00 98.19 87 VAL A C 1
ATOM 648 O O . VAL A 1 87 ? -16.788 -7.290 3.289 1.00 98.19 87 VAL A O 1
ATOM 651 N N . ASP A 1 88 ? -17.893 -8.996 2.350 1.00 98.62 88 ASP A N 1
ATOM 652 C CA . ASP A 1 88 ? -19.203 -8.564 2.860 1.00 98.62 88 ASP A CA 1
ATOM 653 C C . ASP A 1 88 ? -19.250 -8.543 4.413 1.00 98.62 88 ASP A C 1
ATOM 655 O O . ASP A 1 88 ? -19.750 -7.568 4.984 1.00 98.62 88 ASP A O 1
ATOM 659 N N . PRO A 1 89 ? -18.687 -9.537 5.140 1.00 98.81 89 PRO A N 1
ATOM 660 C CA . PRO A 1 89 ? -18.535 -9.462 6.597 1.00 98.81 89 PRO A CA 1
ATOM 661 C C . PRO A 1 89 ? -17.700 -8.277 7.095 1.00 98.81 89 PRO A C 1
ATOM 663 O O . PRO A 1 89 ? -18.058 -7.659 8.098 1.00 98.81 89 PRO A O 1
ATOM 666 N N . LEU A 1 90 ? -16.599 -7.948 6.415 1.00 98.75 90 LEU A N 1
ATOM 667 C CA . LEU A 1 90 ? -15.746 -6.816 6.779 1.00 98.75 90 LEU A CA 1
ATOM 668 C C . LEU A 1 90 ? -16.417 -5.475 6.462 1.00 98.75 90 LEU A C 1
ATOM 670 O O . LEU A 1 90 ? -16.269 -4.541 7.244 1.00 98.75 90 LEU A O 1
ATOM 674 N N . ILE A 1 91 ? -17.204 -5.385 5.384 1.00 98.69 91 ILE A N 1
ATOM 675 C CA . ILE A 1 91 ? -18.052 -4.216 5.108 1.00 98.69 91 ILE A CA 1
ATOM 676 C C . ILE A 1 91 ? -19.030 -4.002 6.266 1.00 98.69 91 ILE A C 1
ATOM 678 O O . ILE A 1 91 ? -19.129 -2.889 6.768 1.00 98.69 91 ILE A O 1
ATOM 682 N N . ALA A 1 92 ? -19.690 -5.054 6.758 1.00 98.50 92 ALA A N 1
ATOM 683 C CA . ALA A 1 92 ? -20.569 -4.935 7.924 1.00 98.50 92 ALA A CA 1
ATOM 684 C C . ALA A 1 92 ? -19.811 -4.517 9.202 1.00 98.50 92 ALA A C 1
ATOM 686 O O . ALA A 1 92 ? -20.345 -3.786 10.033 1.00 98.50 92 ALA A O 1
ATOM 687 N N . ALA A 1 93 ? -18.555 -4.945 9.362 1.00 98.56 93 ALA A N 1
ATOM 688 C CA . ALA A 1 93 ? -17.710 -4.553 10.491 1.00 98.56 93 ALA A CA 1
ATOM 689 C C . ALA A 1 93 ? -17.250 -3.079 10.441 1.00 98.56 93 ALA A C 1
ATOM 691 O O . ALA A 1 93 ? -16.746 -2.569 11.444 1.00 98.56 93 ALA A O 1
ATOM 692 N N . LEU A 1 94 ? -17.459 -2.365 9.326 1.00 98.44 94 LEU A N 1
ATOM 693 C CA . LEU A 1 94 ? -17.303 -0.907 9.275 1.00 98.44 94 LEU A CA 1
ATOM 694 C C . LEU A 1 94 ? -18.365 -0.165 10.096 1.00 98.44 94 LEU A C 1
ATOM 696 O O . LEU A 1 94 ? -18.164 1.010 10.365 1.00 98.44 94 LEU A O 1
ATOM 700 N N . ASP A 1 95 ? -19.433 -0.830 10.543 1.00 97.94 95 ASP A N 1
ATOM 701 C CA . ASP A 1 95 ? -20.461 -0.258 11.425 1.00 97.94 95 ASP A CA 1
ATOM 702 C C . ASP A 1 95 ? -20.333 -0.742 12.886 1.00 97.94 95 ASP A C 1
ATOM 704 O O . ASP A 1 95 ? -21.237 -0.548 13.701 1.00 97.94 95 ASP A O 1
ATOM 708 N N . ASP A 1 96 ? -19.215 -1.386 13.246 1.00 98.62 96 ASP A N 1
ATOM 709 C CA . ASP A 1 96 ? -18.984 -1.904 14.600 1.00 98.62 96 ASP A CA 1
ATOM 710 C C . ASP A 1 96 ? -18.983 -0.786 15.664 1.00 98.62 96 ASP A C 1
ATOM 712 O O . ASP A 1 96 ? -18.504 0.330 15.433 1.00 98.62 96 ASP A O 1
ATOM 716 N N . ASP A 1 97 ? -19.473 -1.090 16.872 1.00 97.44 97 ASP A N 1
ATOM 717 C CA . ASP A 1 97 ? -19.531 -0.131 17.984 1.00 97.44 97 ASP A CA 1
ATOM 718 C C . ASP A 1 97 ? -18.142 0.378 18.414 1.00 97.44 97 ASP A C 1
ATOM 720 O O . ASP A 1 97 ? -17.983 1.516 18.873 1.00 97.44 97 ASP A O 1
ATOM 724 N N . THR A 1 98 ? -17.113 -0.435 18.191 1.00 98.31 98 THR A N 1
ATOM 725 C CA . THR A 1 98 ? -15.743 -0.189 18.604 1.00 98.31 98 THR A CA 1
ATOM 726 C C . THR A 1 98 ? -14.925 0.288 17.411 1.00 98.31 98 THR A C 1
ATOM 728 O O . THR A 1 98 ? -14.622 -0.467 16.491 1.00 98.31 98 THR A O 1
ATOM 731 N N . GLY A 1 99 ? -14.466 1.541 17.437 1.00 97.19 99 GLY A N 1
ATOM 732 C CA . GLY A 1 99 ? -13.754 2.100 16.279 1.00 97.19 99 GLY A CA 1
ATOM 733 C C . GLY A 1 99 ? -12.405 1.453 15.958 1.00 97.19 99 GLY A C 1
ATOM 734 O O . GLY A 1 99 ? -11.970 1.532 14.814 1.00 97.19 99 GLY A O 1
ATOM 735 N N . SER A 1 100 ? -11.768 0.736 16.893 1.00 96.31 100 SER A N 1
ATOM 736 C CA . SER A 1 100 ? -10.634 -0.132 16.544 1.00 96.31 100 SER A CA 1
ATOM 737 C C . SER A 1 100 ? -11.060 -1.236 15.575 1.00 96.31 100 SER A C 1
ATOM 739 O O . SER A 1 100 ? -10.377 -1.446 14.579 1.00 96.31 100 SER A O 1
ATOM 741 N N . VAL A 1 101 ? -12.200 -1.894 15.808 1.00 98.44 101 VAL A N 1
ATOM 742 C CA . VAL A 1 101 ? -12.730 -2.926 14.903 1.00 98.44 101 VAL A CA 1
ATOM 743 C C . VAL A 1 101 ? -13.027 -2.314 13.537 1.00 98.44 101 VAL A C 1
ATOM 745 O O . VAL A 1 101 ? -12.520 -2.820 12.539 1.00 98.44 101 VAL A O 1
ATOM 748 N N . ARG A 1 102 ? -13.713 -1.162 13.494 1.00 98.56 102 ARG A N 1
ATOM 749 C CA . ARG A 1 102 ? -13.974 -0.432 12.239 1.00 98.56 102 ARG A CA 1
ATOM 750 C C . ARG A 1 102 ? -12.691 -0.083 11.480 1.00 98.56 102 ARG A C 1
ATOM 752 O O . ARG A 1 102 ? -12.617 -0.255 10.268 1.00 98.56 102 ARG A O 1
ATOM 759 N N . ALA A 1 103 ? -11.652 0.375 12.183 1.00 95.44 103 ALA A N 1
ATOM 760 C CA . ALA A 1 103 ? -10.384 0.749 11.561 1.00 95.44 103 ALA A CA 1
ATOM 761 C C . ALA A 1 103 ? -9.661 -0.458 10.946 1.00 95.44 103 ALA A C 1
ATOM 763 O O . ALA A 1 103 ? -9.128 -0.353 9.842 1.00 95.44 103 ALA A O 1
ATOM 764 N N . TYR A 1 104 ? -9.650 -1.600 11.639 1.00 96.00 104 TYR A N 1
ATOM 765 C CA . TYR A 1 104 ? -9.044 -2.826 11.117 1.00 96.00 104 TYR A CA 1
ATOM 766 C C . TYR A 1 104 ? -9.899 -3.489 10.030 1.00 96.00 104 TYR A C 1
ATOM 768 O O . TYR A 1 104 ? -9.335 -4.050 9.098 1.00 96.00 104 TYR A O 1
ATOM 776 N N . ALA A 1 105 ? -11.226 -3.341 10.067 1.00 98.50 105 ALA A N 1
ATOM 777 C CA . ALA A 1 105 ? -12.093 -3.718 8.955 1.00 98.50 105 ALA A CA 1
ATOM 778 C C . ALA A 1 105 ? -11.776 -2.891 7.697 1.00 98.50 105 ALA A C 1
ATOM 780 O O . ALA A 1 105 ? -11.536 -3.453 6.629 1.00 98.50 105 ALA A O 1
ATOM 781 N N . ALA A 1 106 ? -11.653 -1.565 7.835 1.00 96.62 106 ALA A N 1
ATOM 782 C CA . ALA A 1 106 ? -11.244 -0.685 6.740 1.00 96.62 106 ALA A CA 1
ATOM 783 C C . ALA A 1 106 ? -9.851 -1.036 6.200 1.00 96.62 106 ALA A C 1
ATOM 785 O O . ALA A 1 106 ? -9.632 -1.009 4.987 1.00 96.62 106 ALA A O 1
ATOM 786 N N . HIS A 1 107 ? -8.909 -1.387 7.082 1.00 90.44 107 HIS A N 1
ATOM 787 C CA . HIS A 1 107 ? -7.578 -1.849 6.691 1.00 90.44 107 HIS A CA 1
ATOM 788 C C . HIS A 1 107 ? -7.641 -3.111 5.829 1.00 90.44 107 HIS A C 1
ATOM 790 O O . HIS A 1 107 ? -7.112 -3.100 4.715 1.00 90.44 107 HIS A O 1
ATOM 796 N N . ALA A 1 108 ? -8.326 -4.138 6.340 1.00 93.75 108 ALA A N 1
ATOM 797 C CA . ALA A 1 108 ? -8.448 -5.458 5.739 1.00 93.75 108 ALA A CA 1
ATOM 798 C C . ALA A 1 108 ? -9.128 -5.405 4.369 1.00 93.75 108 ALA A C 1
ATOM 800 O O . ALA A 1 108 ? -8.645 -6.009 3.417 1.00 93.75 108 ALA A O 1
ATOM 801 N N . LEU A 1 109 ? -10.180 -4.595 4.220 1.00 94.81 109 LEU A N 1
ATOM 802 C CA . LEU A 1 109 ? -10.823 -4.359 2.924 1.00 94.81 109 LEU A CA 1
ATOM 803 C C . LEU A 1 109 ? -9.846 -3.792 1.883 1.00 94.81 109 LEU A C 1
ATOM 805 O O . LEU A 1 109 ? -9.844 -4.217 0.729 1.00 94.81 109 LEU A O 1
ATOM 809 N N . GLY A 1 110 ? -8.969 -2.876 2.299 1.00 85.50 110 GLY A N 1
ATOM 810 C CA . GLY A 1 110 ? -7.905 -2.357 1.439 1.00 85.50 110 GLY A CA 1
ATOM 811 C C . GLY A 1 110 ? -6.759 -3.334 1.173 1.00 85.50 110 GLY A C 1
ATOM 812 O O . GLY A 1 110 ? -5.977 -3.073 0.267 1.00 85.50 110 GLY A O 1
ATOM 813 N N . GLN A 1 111 ? -6.601 -4.395 1.970 1.00 84.62 111 GLN A N 1
ATOM 814 C CA . GLN A 1 111 ? -5.643 -5.475 1.698 1.00 84.62 111 GLN A CA 1
ATOM 815 C C . GLN A 1 111 ? -6.226 -6.488 0.710 1.00 84.62 111 GLN A C 1
ATOM 817 O O . GLN A 1 111 ? -5.539 -6.881 -0.226 1.00 84.62 111 GLN A O 1
ATOM 822 N N . ILE A 1 112 ? -7.504 -6.847 0.880 1.00 86.38 112 ILE A N 1
ATOM 823 C CA . ILE A 1 112 ? -8.218 -7.780 -0.004 1.00 86.38 112 ILE A CA 1
ATOM 824 C C . ILE A 1 112 ? -8.375 -7.197 -1.413 1.00 86.38 112 ILE A C 1
ATOM 826 O O . ILE A 1 112 ? -8.245 -7.912 -2.402 1.00 86.38 112 ILE A O 1
ATOM 830 N N . GLY A 1 113 ? -8.641 -5.894 -1.523 1.00 82.44 113 GLY A N 1
ATOM 831 C CA . GLY A 1 113 ? -8.624 -5.214 -2.815 1.00 82.44 113 GLY A CA 1
ATOM 832 C C . GLY A 1 113 ? -9.917 -5.336 -3.638 1.00 82.44 113 GLY A C 1
ATOM 833 O O . GLY A 1 113 ? -9.911 -5.012 -4.826 1.00 82.44 113 GLY A O 1
ATOM 834 N N . ASP A 1 114 ? -11.026 -5.794 -3.045 1.00 86.38 114 ASP A N 1
ATOM 835 C CA . ASP A 1 114 ? -12.302 -5.936 -3.759 1.00 86.38 114 ASP A CA 1
ATOM 836 C C . ASP A 1 114 ? -12.985 -4.563 -3.975 1.00 86.38 114 ASP A C 1
ATOM 838 O O . ASP A 1 114 ? -13.221 -3.831 -3.005 1.00 86.38 114 ASP A O 1
ATOM 842 N N . PRO A 1 115 ? -13.362 -4.198 -5.220 1.00 84.00 115 PRO A N 1
ATOM 843 C CA . PRO A 1 115 ? -14.034 -2.932 -5.523 1.00 84.00 115 PRO A CA 1
ATOM 844 C C . PRO A 1 115 ? -15.356 -2.691 -4.782 1.00 84.00 115 PRO A C 1
ATOM 846 O O . PRO A 1 115 ? -15.763 -1.539 -4.645 1.00 84.00 115 PRO A O 1
ATOM 849 N N . LYS A 1 116 ? -16.032 -3.731 -4.276 1.00 90.81 116 LYS A N 1
ATOM 850 C CA . LYS A 1 116 ? -17.235 -3.583 -3.437 1.00 90.81 116 LYS A CA 1
ATOM 851 C C . LYS A 1 116 ? -16.976 -2.769 -2.170 1.00 90.81 116 LYS A C 1
ATOM 853 O O . LYS A 1 116 ? -17.909 -2.194 -1.617 1.00 90.81 116 LYS A O 1
ATOM 858 N N . ALA A 1 117 ? -15.728 -2.717 -1.708 1.00 92.06 117 ALA A N 1
ATOM 859 C CA . ALA A 1 117 ? -15.352 -1.968 -0.519 1.00 92.06 117 ALA A CA 1
ATOM 860 C C . ALA A 1 117 ? -15.302 -0.448 -0.737 1.00 92.06 117 ALA A C 1
ATOM 862 O O . ALA A 1 117 ? -15.243 0.289 0.242 1.00 92.06 117 ALA A O 1
ATOM 863 N N . VAL A 1 118 ? -15.326 0.038 -1.983 1.00 86.75 118 VAL A N 1
ATOM 864 C CA . VAL A 1 118 ? -15.093 1.457 -2.304 1.00 86.75 118 VAL A CA 1
ATOM 865 C C . VAL A 1 118 ? -16.121 2.377 -1.644 1.00 86.75 118 VAL A C 1
ATOM 867 O O . VAL A 1 118 ? -15.737 3.217 -0.833 1.00 86.75 118 VAL A O 1
ATOM 870 N N . ASP A 1 119 ? -17.414 2.209 -1.926 1.00 88.69 119 ASP A N 1
ATOM 871 C CA . ASP A 1 119 ? -18.454 3.091 -1.372 1.00 88.69 119 ASP A CA 1
ATOM 872 C C . ASP A 1 119 ? -18.533 3.028 0.173 1.00 88.69 119 ASP A C 1
ATOM 874 O O . ASP A 1 119 ? -18.629 4.083 0.819 1.00 88.69 119 ASP A O 1
ATOM 878 N N . PRO A 1 120 ? -18.417 1.842 0.813 1.00 95.62 120 PRO A N 1
ATOM 879 C CA . PRO A 1 120 ? -18.281 1.751 2.267 1.00 95.62 120 PRO A CA 1
ATOM 880 C C . PRO A 1 120 ? -17.054 2.490 2.823 1.00 95.62 120 PRO A C 1
ATOM 882 O O . PRO A 1 120 ? -17.170 3.215 3.812 1.00 95.62 120 PRO A O 1
ATOM 885 N N . LEU A 1 121 ? -15.885 2.367 2.185 1.00 91.94 121 LEU A N 1
ATOM 886 C CA . LEU A 1 121 ? -14.664 3.056 2.616 1.00 91.94 121 LEU A CA 1
ATOM 887 C C . LEU A 1 121 ? -14.770 4.578 2.434 1.00 91.94 121 LEU A C 1
ATOM 889 O O . LEU A 1 121 ? -14.307 5.320 3.298 1.00 91.94 121 LEU A O 1
ATOM 893 N N . ILE A 1 122 ? -15.424 5.055 1.368 1.00 86.38 122 ILE A N 1
ATOM 894 C CA . ILE A 1 122 ? -15.737 6.483 1.176 1.00 86.38 122 ILE A CA 1
ATOM 895 C C . ILE A 1 122 ? -16.619 6.988 2.319 1.00 86.38 122 ILE A C 1
ATOM 897 O O . ILE A 1 122 ? -16.364 8.054 2.880 1.00 86.38 122 ILE A O 1
ATOM 901 N N . THR A 1 123 ? -17.630 6.214 2.710 1.00 89.88 123 THR A N 1
ATOM 902 C CA . THR A 1 123 ? -18.487 6.563 3.851 1.00 89.88 123 THR A CA 1
ATOM 903 C C . THR A 1 123 ? -17.664 6.655 5.143 1.00 89.88 123 THR A C 1
ATOM 905 O O . THR A 1 123 ? -17.767 7.645 5.874 1.00 89.88 123 THR A O 1
ATOM 908 N N . ALA A 1 124 ? -16.767 5.692 5.375 1.00 93.56 124 ALA A N 1
ATOM 909 C CA . ALA A 1 124 ? -15.894 5.630 6.547 1.00 93.56 124 ALA A CA 1
ATOM 910 C C . ALA A 1 124 ? -14.835 6.755 6.621 1.00 93.56 124 ALA A C 1
ATOM 912 O O . ALA A 1 124 ? -14.267 6.999 7.690 1.00 93.56 124 ALA A O 1
ATOM 913 N N . LEU A 1 125 ? -14.617 7.528 5.546 1.00 87.62 125 LEU A N 1
ATOM 914 C CA . LEU A 1 125 ? -13.822 8.765 5.607 1.00 87.62 125 LEU A CA 1
ATOM 915 C C . LEU A 1 125 ? -14.412 9.800 6.569 1.00 87.62 125 LEU A C 1
ATOM 917 O O . LEU A 1 125 ? -13.676 10.649 7.065 1.00 87.62 125 LEU A O 1
ATOM 921 N N . ASN A 1 126 ? -15.712 9.729 6.856 1.00 87.56 126 ASN A N 1
ATOM 922 C CA . ASN A 1 126 ? -16.402 10.637 7.771 1.00 87.56 126 ASN A CA 1
ATOM 923 C C . ASN A 1 126 ? -16.566 10.063 9.188 1.00 87.56 126 ASN A C 1
ATOM 925 O O . ASN A 1 126 ? -17.305 10.630 9.993 1.00 87.56 126 ASN A O 1
ATOM 929 N N . ASP A 1 127 ? -15.892 8.955 9.514 1.00 94.75 127 ASP A N 1
ATOM 930 C CA . ASP A 1 127 ? -15.969 8.351 10.844 1.00 94.75 127 ASP A CA 1
ATOM 931 C C . ASP A 1 127 ? -15.462 9.306 11.940 1.00 94.75 127 ASP A C 1
ATOM 933 O O . ASP A 1 127 ? -14.499 10.060 11.757 1.00 94.75 127 ASP A O 1
ATOM 937 N N . GLY A 1 128 ? -16.088 9.246 13.120 1.00 89.38 128 GLY A N 1
ATOM 938 C CA . GLY A 1 128 ? -15.703 10.056 14.278 1.00 89.38 128 GLY A CA 1
ATOM 939 C C . GLY A 1 128 ? -14.305 9.747 14.831 1.00 89.38 128 GLY A C 1
ATOM 940 O O . GLY A 1 128 ? -13.731 10.579 15.529 1.00 89.38 128 GLY A O 1
ATOM 941 N N . GLN A 1 129 ? -13.727 8.584 14.520 1.00 91.50 129 GLN A N 1
ATOM 942 C CA . GLN A 1 129 ? -12.381 8.198 14.933 1.00 91.50 129 GLN A CA 1
ATOM 943 C C . GLN A 1 129 ? -11.357 8.391 13.813 1.00 91.50 129 GLN A C 1
ATOM 945 O O . GLN A 1 129 ? -11.425 7.763 12.756 1.00 91.50 129 GLN A O 1
ATOM 950 N N . LEU A 1 130 ? -10.316 9.176 14.103 1.00 83.44 130 LEU A N 1
ATOM 951 C CA . LEU A 1 130 ? -9.217 9.464 13.177 1.00 83.44 130 LEU A CA 1
ATOM 952 C C . LEU A 1 130 ? -8.577 8.201 12.587 1.00 83.44 130 LEU A C 1
ATOM 954 O O . LEU A 1 130 ? -8.322 8.145 11.386 1.00 83.44 130 LEU A O 1
ATOM 958 N N . LYS A 1 131 ? -8.375 7.156 13.401 1.00 87.94 131 LYS A N 1
ATOM 959 C CA . LYS A 1 131 ? -7.776 5.898 12.934 1.00 87.94 131 LYS A CA 1
ATOM 960 C C . LYS A 1 131 ? -8.620 5.237 11.837 1.00 87.94 131 LYS A C 1
ATOM 962 O O . LYS A 1 131 ? -8.039 4.727 10.884 1.00 87.94 131 LYS A O 1
ATOM 967 N N . VAL A 1 132 ? -9.951 5.277 11.934 1.00 93.06 132 VAL A N 1
ATOM 968 C CA . VAL A 1 132 ? -10.855 4.723 10.909 1.00 93.06 132 VAL A CA 1
ATOM 969 C C . VAL A 1 132 ? -10.715 5.507 9.610 1.00 93.06 132 VAL A C 1
ATOM 971 O O . VAL A 1 132 ? -10.517 4.907 8.555 1.00 93.06 132 VAL A O 1
ATOM 974 N N . ARG A 1 133 ? -10.711 6.842 9.690 1.00 89.38 133 ARG A N 1
ATOM 975 C CA . ARG A 1 133 ? -10.541 7.709 8.517 1.00 89.38 133 ARG A CA 1
ATOM 976 C C . ARG A 1 133 ? -9.207 7.471 7.810 1.00 89.38 133 ARG A C 1
ATOM 978 O O . ARG A 1 133 ? -9.190 7.323 6.594 1.00 89.38 133 ARG A O 1
ATOM 985 N N . ILE A 1 134 ? -8.106 7.372 8.564 1.00 79.19 134 ILE A N 1
ATOM 986 C CA . ILE A 1 134 ? -6.764 7.098 8.017 1.00 79.19 134 ILE A CA 1
ATOM 987 C C . ILE A 1 134 ? -6.733 5.751 7.293 1.00 79.19 134 ILE A C 1
ATOM 989 O O . ILE A 1 134 ? -6.235 5.671 6.171 1.00 79.19 134 ILE A O 1
ATOM 993 N N . HIS A 1 135 ? -7.253 4.689 7.920 1.00 85.62 135 HIS A N 1
ATOM 994 C CA . HIS A 1 135 ? -7.259 3.368 7.288 1.00 85.62 135 HIS A CA 1
ATOM 995 C C . HIS A 1 135 ? -8.156 3.362 6.053 1.00 85.62 135 HIS A C 1
ATOM 997 O O . HIS A 1 135 ? -7.747 2.813 5.038 1.00 85.62 135 HIS A O 1
ATOM 1003 N N . SER A 1 136 ? -9.303 4.043 6.094 1.00 87.81 136 SER A N 1
ATOM 1004 C CA . SER A 1 136 ? -10.221 4.140 4.955 1.00 87.81 136 SER A CA 1
ATOM 1005 C C . SER A 1 136 ? -9.588 4.874 3.774 1.00 87.81 136 SER A C 1
ATOM 1007 O O . SER A 1 136 ? -9.540 4.337 2.670 1.00 87.81 136 SER A O 1
ATOM 1009 N N . ALA A 1 137 ? -8.999 6.048 4.019 1.00 81.94 137 ALA A N 1
ATOM 1010 C CA . ALA A 1 137 ? -8.285 6.816 3.005 1.00 81.94 137 ALA A CA 1
ATOM 1011 C C . ALA A 1 137 ? -7.093 6.035 2.430 1.00 81.94 137 ALA A C 1
ATOM 1013 O O . ALA A 1 137 ? -6.936 5.947 1.215 1.00 81.94 137 ALA A O 1
ATOM 1014 N N . GLY A 1 138 ? -6.282 5.399 3.282 1.00 78.19 138 GLY A N 1
ATOM 1015 C CA . GLY A 1 138 ? -5.162 4.573 2.828 1.00 78.19 138 GLY A CA 1
ATOM 1016 C C . GLY A 1 138 ? -5.602 3.346 2.020 1.00 78.19 138 GLY A C 1
ATOM 1017 O O . GLY A 1 138 ? -4.925 2.965 1.069 1.00 78.19 138 GLY A O 1
ATOM 1018 N N . SER A 1 139 ? -6.731 2.731 2.378 1.00 84.56 139 SER A N 1
ATOM 1019 C CA . SER A 1 139 ? -7.310 1.592 1.658 1.00 84.56 139 SER A CA 1
ATOM 1020 C C . SER A 1 139 ? -7.849 1.985 0.283 1.00 84.56 139 SER A C 1
ATOM 1022 O O . SER A 1 139 ? -7.600 1.259 -0.675 1.00 84.56 139 SER A O 1
ATOM 1024 N N . LEU A 1 140 ? -8.501 3.147 0.158 1.00 81.38 140 LEU A N 1
ATOM 1025 C CA . LEU A 1 140 ? -8.944 3.685 -1.135 1.00 81.38 140 LEU A CA 1
ATOM 1026 C C . LEU A 1 140 ? -7.771 3.882 -2.099 1.00 81.38 140 LEU A C 1
ATOM 1028 O O . LEU A 1 140 ? -7.872 3.502 -3.262 1.00 81.38 140 LEU A O 1
ATOM 1032 N N . VAL A 1 141 ? -6.625 4.374 -1.615 1.00 72.25 141 VAL A N 1
ATOM 1033 C CA . VAL A 1 141 ? -5.435 4.467 -2.473 1.00 72.25 141 VAL A CA 1
ATOM 1034 C C . VAL A 1 141 ? -4.883 3.084 -2.844 1.00 72.25 141 VAL A C 1
ATOM 1036 O O . VAL A 1 141 ? -4.535 2.860 -4.003 1.00 72.25 141 VAL A O 1
ATOM 1039 N N . ARG A 1 142 ? -4.825 2.130 -1.901 1.00 73.06 142 ARG A N 1
ATOM 1040 C CA . ARG A 1 142 ? -4.326 0.765 -2.177 1.00 73.06 142 ARG A CA 1
ATOM 1041 C C . ARG A 1 142 ? -5.164 -0.001 -3.201 1.00 73.06 142 ARG A C 1
ATOM 1043 O O . ARG A 1 142 ? -4.603 -0.810 -3.930 1.00 73.06 142 ARG A O 1
ATOM 1050 N N . LEU A 1 143 ? -6.462 0.293 -3.308 1.00 71.12 143 LEU A N 1
ATOM 1051 C CA . LEU A 1 143 ? -7.347 -0.264 -4.341 1.00 71.12 143 LEU A CA 1
ATOM 1052 C C . LEU A 1 143 ? -6.940 0.143 -5.775 1.00 71.12 143 LEU A C 1
ATOM 1054 O O . LEU A 1 143 ? -7.494 -0.375 -6.743 1.00 71.12 143 LEU A O 1
ATOM 1058 N N . GLY A 1 144 ? -5.948 1.030 -5.930 1.00 54.72 144 GLY A N 1
ATOM 1059 C CA . GLY A 1 144 ? -5.049 1.052 -7.087 1.00 54.72 144 GLY A CA 1
ATOM 1060 C C . GLY A 1 144 ? -5.623 1.621 -8.382 1.00 54.72 144 GLY A C 1
ATOM 1061 O O . GLY A 1 144 ? -4.907 1.675 -9.382 1.00 54.72 144 GLY A O 1
ATOM 1062 N N . LYS A 1 145 ? -6.880 2.079 -8.398 1.00 57.41 145 LYS A N 1
ATOM 1063 C CA . LYS A 1 145 ? -7.415 2.819 -9.545 1.00 57.41 145 LYS A CA 1
ATOM 1064 C C . LYS A 1 145 ? -7.090 4.308 -9.423 1.00 57.41 145 LYS A C 1
ATOM 1066 O O . LYS A 1 145 ? -7.297 4.872 -8.347 1.00 57.41 145 LYS A O 1
ATOM 1071 N N . PRO A 1 146 ? -6.660 4.966 -10.518 1.00 56.03 146 PRO A N 1
ATOM 1072 C CA . PRO A 1 146 ? -6.446 6.414 -10.542 1.00 56.03 146 PRO A CA 1
ATOM 1073 C C . PRO A 1 146 ? -7.640 7.211 -9.996 1.00 56.03 146 PRO A C 1
ATOM 1075 O O . PRO A 1 146 ? -7.452 8.153 -9.238 1.00 56.03 146 PRO A O 1
ATOM 1078 N N . GLU A 1 147 ? -8.859 6.754 -10.287 1.00 61.88 147 GLU A N 1
ATOM 1079 C CA . GLU A 1 147 ? -10.120 7.353 -9.826 1.00 61.88 147 GLU A CA 1
ATOM 1080 C C . GLU A 1 147 ? -10.239 7.423 -8.290 1.00 61.88 147 GLU A C 1
ATOM 1082 O O . GLU A 1 147 ? -10.805 8.371 -7.751 1.00 61.88 147 GLU A O 1
ATOM 1087 N N . TYR A 1 148 ? -9.682 6.451 -7.559 1.00 69.62 148 TYR A N 1
ATOM 1088 C CA . TYR A 1 148 ? -9.725 6.432 -6.091 1.00 69.62 148 TYR A CA 1
ATOM 1089 C C . TYR A 1 148 ? -8.667 7.352 -5.474 1.00 69.62 148 TYR A C 1
ATOM 1091 O O . TYR A 1 148 ? -8.864 7.887 -4.383 1.00 69.62 148 TYR A O 1
ATOM 1099 N N . PHE A 1 149 ? -7.562 7.590 -6.187 1.00 69.44 149 PHE A N 1
ATOM 1100 C CA . PHE A 1 149 ? -6.596 8.620 -5.811 1.00 69.44 149 PHE A CA 1
ATOM 1101 C C . PHE A 1 149 ? -7.228 10.014 -5.913 1.00 69.44 149 PHE A C 1
ATOM 1103 O O . PHE A 1 149 ? -7.091 10.812 -4.986 1.00 69.44 149 PHE A O 1
ATOM 1110 N N . ASP A 1 150 ? -7.983 10.278 -6.982 1.00 73.75 150 ASP A N 1
ATOM 1111 C CA . ASP A 1 150 ? -8.675 11.556 -7.176 1.00 73.75 150 ASP A CA 1
ATOM 1112 C C . ASP A 1 150 ? -9.703 11.822 -6.060 1.00 73.75 150 ASP A C 1
ATOM 1114 O O . ASP A 1 150 ? -9.781 12.933 -5.539 1.00 73.75 150 ASP A O 1
ATOM 1118 N N . GLN A 1 151 ? -10.408 10.791 -5.586 1.00 72.69 151 GLN A N 1
ATOM 1119 C CA . GLN A 1 151 ? -11.315 10.908 -4.435 1.00 72.69 151 GLN A CA 1
ATOM 1120 C C . GLN A 1 151 ? -10.589 11.265 -3.125 1.00 72.69 151 GLN A C 1
ATOM 1122 O O . GLN A 1 151 ? -11.071 12.083 -2.339 1.00 72.69 151 GLN A O 1
ATOM 1127 N N . VAL A 1 152 ? -9.406 10.694 -2.871 1.00 79.06 152 VAL A N 1
ATOM 1128 C CA . VAL A 1 152 ? -8.596 11.070 -1.695 1.00 79.06 152 VAL A CA 1
ATOM 1129 C C . VAL A 1 152 ? -8.050 12.495 -1.843 1.00 79.06 152 VAL A C 1
ATOM 1131 O O . VAL A 1 152 ? -7.991 13.238 -0.860 1.00 79.06 152 VAL A O 1
ATOM 1134 N N . MET A 1 153 ? -7.731 12.915 -3.069 1.00 80.81 153 MET A N 1
ATOM 1135 C CA . MET A 1 153 ? -7.340 14.289 -3.388 1.00 80.81 153 MET A CA 1
ATOM 1136 C C . MET A 1 153 ? -8.479 15.292 -3.155 1.00 80.81 153 MET A C 1
ATOM 1138 O O . MET A 1 153 ? -8.230 16.366 -2.608 1.00 80.81 153 MET A O 1
ATOM 1142 N N . GLU A 1 154 ? -9.733 14.948 -3.465 1.00 84.19 154 GLU A N 1
ATOM 1143 C CA . GLU A 1 154 ? -10.898 15.772 -3.099 1.00 84.19 154 GLU A CA 1
ATOM 1144 C C . GLU A 1 154 ? -10.999 15.961 -1.576 1.00 84.19 154 GLU A C 1
ATOM 1146 O O . GLU A 1 154 ? -11.293 17.062 -1.091 1.00 84.19 154 GLU A O 1
ATOM 1151 N N . GLY A 1 155 ? -10.652 14.919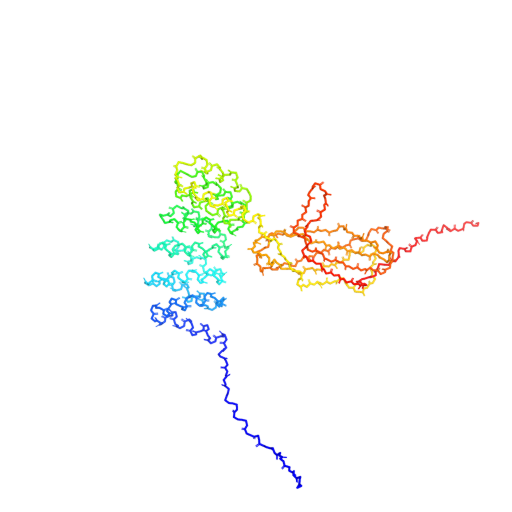 -0.810 1.00 85.38 155 GLY A N 1
ATOM 1152 C CA . GLY A 1 155 ? -10.592 14.929 0.652 1.00 85.38 155 GLY A CA 1
ATOM 1153 C C . GLY A 1 155 ? -9.694 16.022 1.244 1.00 85.38 155 GLY A C 1
ATOM 1154 O O . GLY A 1 155 ? -10.008 16.546 2.313 1.00 85.38 155 GLY A O 1
ATOM 1155 N N . ILE A 1 156 ? -8.642 16.448 0.534 1.00 89.25 156 ILE A N 1
ATOM 1156 C CA . ILE A 1 156 ? -7.744 17.553 0.930 1.00 89.25 156 ILE A CA 1
ATOM 1157 C C . ILE A 1 156 ? -8.499 18.880 1.047 1.00 89.25 156 ILE A C 1
ATOM 1159 O O . ILE A 1 156 ? -8.122 19.740 1.835 1.00 89.25 156 ILE A O 1
ATOM 1163 N N . THR A 1 157 ? -9.576 19.065 0.287 1.00 88.31 157 THR A N 1
ATOM 1164 C CA . THR A 1 157 ? -10.362 20.310 0.286 1.00 88.31 157 THR A CA 1
ATOM 1165 C C . THR A 1 157 ? -11.637 20.223 1.125 1.00 88.31 157 THR A C 1
ATOM 1167 O O . THR A 1 157 ? -12.420 21.173 1.173 1.00 88.31 157 THR A O 1
ATOM 1170 N N . ASN A 1 158 ? -11.847 19.103 1.826 1.00 90.81 158 ASN A N 1
ATOM 1171 C CA . ASN A 1 158 ? -13.063 18.855 2.592 1.00 90.81 158 ASN A CA 1
ATOM 1172 C C . ASN A 1 158 ? -13.274 19.914 3.691 1.00 90.81 158 ASN A C 1
ATOM 1174 O O . ASN A 1 158 ? -12.330 20.366 4.339 1.00 90.81 158 ASN A O 1
ATOM 1178 N N . GLN A 1 159 ? -14.525 20.302 3.950 1.00 88.50 159 GLN A N 1
ATOM 1179 C CA . GLN A 1 159 ? -14.836 21.269 5.011 1.00 88.50 159 GLN A CA 1
ATOM 1180 C C . GLN A 1 159 ? -14.449 20.750 6.404 1.00 88.50 159 GLN A C 1
ATOM 1182 O O . GLN A 1 159 ? -14.010 21.527 7.258 1.00 88.50 159 GLN A O 1
ATOM 1187 N N . ASN A 1 160 ? -14.553 19.439 6.618 1.00 88.44 160 ASN A N 1
ATOM 1188 C CA . ASN A 1 160 ? -14.181 18.780 7.854 1.00 88.44 160 ASN A CA 1
ATOM 1189 C C . ASN A 1 160 ? -12.654 18.615 7.953 1.00 88.44 160 ASN A C 1
ATOM 1191 O O . ASN A 1 160 ? -12.038 17.916 7.148 1.00 88.44 160 ASN A O 1
ATOM 1195 N N . SER A 1 161 ? -12.031 19.242 8.959 1.00 91.25 161 SER A N 1
ATOM 1196 C CA . SER A 1 161 ? -10.576 19.159 9.159 1.00 91.25 161 SER A CA 1
ATOM 1197 C C . SER A 1 161 ? -10.089 17.744 9.423 1.00 91.25 161 SER A C 1
ATOM 1199 O O . SER A 1 161 ? -8.986 17.395 9.026 1.00 91.25 161 SER A O 1
ATOM 1201 N N . ASP A 1 162 ? -10.930 16.930 10.041 1.00 86.88 162 ASP A N 1
ATOM 1202 C CA . ASP A 1 162 ? -10.648 15.542 10.370 1.00 86.88 162 ASP A CA 1
ATOM 1203 C C . ASP A 1 162 ? -10.491 14.666 9.118 1.00 86.88 162 ASP A C 1
ATOM 1205 O O . ASP A 1 162 ? -9.685 13.731 9.103 1.00 86.88 162 ASP A O 1
ATOM 1209 N N . VAL A 1 163 ? -11.246 14.991 8.063 1.00 86.62 163 VAL A N 1
ATOM 1210 C CA . VAL A 1 163 ? -11.157 14.346 6.747 1.00 86.62 163 VAL A CA 1
ATOM 1211 C C . VAL A 1 163 ? -9.905 14.824 6.019 1.00 86.62 163 VAL A C 1
ATOM 1213 O O . VAL A 1 163 ? -9.166 14.002 5.485 1.00 86.62 163 VAL A O 1
ATOM 1216 N N . ARG A 1 164 ? -9.614 16.133 6.056 1.00 93.38 164 ARG A N 1
ATOM 1217 C CA . ARG A 1 164 ? -8.389 16.688 5.451 1.00 93.38 164 ARG A CA 1
ATOM 1218 C C . ARG A 1 164 ? -7.122 16.114 6.079 1.00 93.38 164 ARG A C 1
ATOM 1220 O O . ARG A 1 164 ? -6.178 15.796 5.365 1.00 93.38 164 ARG A O 1
ATOM 1227 N N . GLU A 1 165 ? -7.104 15.962 7.403 1.00 91.50 165 GLU A N 1
ATOM 1228 C CA . GLU A 1 165 ? -5.993 15.349 8.138 1.00 91.50 165 GLU A CA 1
ATOM 1229 C C . GLU A 1 165 ? -5.763 13.903 7.685 1.00 91.50 165 GLU A C 1
ATOM 1231 O O . GLU A 1 165 ? -4.640 13.533 7.339 1.00 91.50 165 GLU A O 1
ATOM 1236 N N . ALA A 1 166 ? -6.834 13.107 7.620 1.00 85.12 166 ALA A N 1
ATOM 1237 C CA . ALA A 1 166 ? -6.761 11.720 7.177 1.00 85.12 166 ALA A CA 1
ATOM 1238 C C . ALA A 1 166 ? -6.328 11.596 5.708 1.00 85.12 166 ALA A C 1
ATOM 1240 O O . ALA A 1 166 ? -5.497 10.745 5.393 1.00 85.12 166 ALA A O 1
ATOM 1241 N N . ALA A 1 167 ? -6.838 12.461 4.824 1.00 87.94 167 ALA A N 1
ATOM 1242 C CA . ALA A 1 167 ? -6.426 12.519 3.425 1.00 87.94 167 ALA A CA 1
ATOM 1243 C C . ALA A 1 167 ? -4.930 12.844 3.303 1.00 87.94 167 ALA A C 1
ATOM 1245 O O . ALA A 1 167 ? -4.204 12.148 2.597 1.00 87.94 167 ALA A O 1
ATOM 1246 N N . ALA A 1 168 ? -4.443 13.839 4.052 1.00 91.31 168 ALA A N 1
ATOM 1247 C CA . ALA A 1 168 ? -3.033 14.208 4.052 1.00 91.31 168 ALA A CA 1
ATOM 1248 C C . ALA A 1 168 ? -2.127 13.053 4.512 1.00 91.31 168 ALA A C 1
ATOM 1250 O O . ALA A 1 168 ? -1.128 12.749 3.857 1.00 91.31 168 ALA A O 1
ATOM 1251 N N . GLU A 1 169 ? -2.478 12.375 5.611 1.00 85.44 169 GLU A N 1
ATOM 1252 C CA . GLU A 1 169 ? -1.700 11.233 6.100 1.00 85.44 169 GLU A CA 1
ATOM 1253 C C . GLU A 1 169 ? -1.740 10.044 5.133 1.00 85.44 169 GLU A C 1
ATOM 1255 O O . GLU A 1 169 ? -0.703 9.415 4.900 1.00 85.44 169 GLU A O 1
ATOM 1260 N N . ALA A 1 170 ? -2.904 9.756 4.544 1.00 82.69 170 ALA A N 1
ATOM 1261 C CA . ALA A 1 170 ? -3.046 8.696 3.557 1.00 82.69 170 ALA A CA 1
ATOM 1262 C C . ALA A 1 170 ? -2.157 8.951 2.342 1.00 82.69 170 ALA A C 1
ATOM 1264 O O . ALA A 1 170 ? -1.364 8.077 2.007 1.00 82.69 170 ALA A O 1
ATOM 1265 N N . LEU A 1 171 ? -2.206 10.155 1.762 1.00 83.88 171 LEU A N 1
ATOM 1266 C CA . LEU A 1 171 ? -1.393 10.557 0.609 1.00 83.88 171 LEU A CA 1
ATOM 1267 C C . LEU A 1 171 ? 0.109 10.455 0.886 1.00 83.88 171 LEU A C 1
ATOM 1269 O O . LEU A 1 171 ? 0.856 9.952 0.049 1.00 83.88 171 LEU A O 1
ATOM 1273 N N . GLY A 1 172 ? 0.557 10.821 2.088 1.00 80.94 172 GLY A N 1
ATOM 1274 C CA . GLY A 1 172 ? 1.949 10.622 2.501 1.00 80.94 172 GLY A CA 1
ATOM 1275 C C . GLY A 1 172 ? 2.401 9.160 2.516 1.00 80.94 172 GLY A C 1
ATOM 1276 O O . GLY A 1 172 ? 3.575 8.883 2.286 1.00 80.94 172 GLY A O 1
ATOM 1277 N N . ASN A 1 173 ? 1.486 8.221 2.772 1.00 74.44 173 ASN A N 1
ATOM 1278 C CA . ASN A 1 173 ? 1.778 6.785 2.736 1.00 74.44 173 ASN A CA 1
ATOM 1279 C C . ASN A 1 173 ? 1.771 6.206 1.311 1.00 74.44 173 ASN A C 1
ATOM 1281 O O . ASN A 1 173 ? 2.189 5.067 1.133 1.00 74.44 173 ASN A O 1
ATOM 1285 N N . THR A 1 174 ? 1.293 6.953 0.311 1.00 69.00 174 THR A N 1
ATOM 1286 C CA . THR A 1 174 ? 1.206 6.469 -1.080 1.00 69.00 174 THR A CA 1
ATOM 1287 C C . THR A 1 174 ? 2.530 6.544 -1.822 1.00 69.00 174 THR A C 1
ATOM 1289 O O . THR A 1 174 ? 2.738 5.788 -2.763 1.00 69.00 174 THR A O 1
ATOM 1292 N N . GLY A 1 175 ? 3.416 7.469 -1.439 1.00 67.19 175 GLY A N 1
ATOM 1293 C CA . GLY A 1 175 ? 4.619 7.754 -2.220 1.00 67.19 175 GLY A CA 1
ATOM 1294 C C . GLY A 1 175 ? 4.369 8.558 -3.499 1.00 67.19 175 GLY A C 1
ATOM 1295 O O . GLY A 1 175 ? 5.337 8.900 -4.169 1.00 67.19 175 GLY A O 1
ATOM 1296 N N . ASP A 1 176 ? 3.117 8.883 -3.845 1.00 71.81 176 ASP A N 1
ATOM 1297 C CA . ASP A 1 176 ? 2.786 9.502 -5.129 1.00 71.81 176 ASP A CA 1
ATOM 1298 C C . ASP A 1 176 ? 3.163 10.999 -5.156 1.00 71.81 176 ASP A C 1
ATOM 1300 O O . ASP A 1 176 ? 2.588 11.791 -4.389 1.00 71.81 176 ASP A O 1
ATOM 1304 N N . PRO A 1 177 ? 4.073 11.428 -6.058 1.00 72.12 177 PRO A N 1
ATOM 1305 C CA . PRO A 1 177 ? 4.508 12.819 -6.169 1.00 72.12 177 PRO A CA 1
ATOM 1306 C C . PRO A 1 177 ? 3.386 13.812 -6.492 1.00 72.12 177 PRO A C 1
ATOM 1308 O O . PRO A 1 177 ? 3.514 14.991 -6.158 1.00 72.12 177 PRO A O 1
ATOM 1311 N N . ARG A 1 178 ? 2.264 13.366 -7.079 1.00 78.50 178 ARG A N 1
ATOM 1312 C CA . ARG A 1 178 ? 1.085 14.218 -7.339 1.00 78.50 178 ARG A CA 1
ATOM 1313 C C . ARG A 1 178 ? 0.512 14.825 -6.057 1.00 78.50 178 ARG A C 1
ATOM 1315 O O . ARG A 1 178 ? -0.144 15.861 -6.106 1.00 78.50 178 ARG A O 1
ATOM 1322 N N . SER A 1 179 ? 0.804 14.213 -4.911 1.00 84.94 179 SER A N 1
ATOM 1323 C CA . SER A 1 179 ? 0.389 14.688 -3.592 1.00 84.94 179 SER A CA 1
ATOM 1324 C C . SER A 1 179 ? 1.197 15.892 -3.093 1.00 84.94 179 SER A C 1
ATOM 1326 O O . SER A 1 179 ? 0.738 16.592 -2.196 1.00 84.94 179 SER A O 1
ATOM 1328 N N . ILE A 1 180 ? 2.394 16.156 -3.632 1.00 85.50 180 ILE A N 1
ATOM 1329 C CA . ILE A 1 180 ? 3.345 17.126 -3.057 1.00 85.50 180 ILE A CA 1
ATOM 1330 C C . ILE A 1 180 ? 2.771 18.548 -3.034 1.00 85.50 180 ILE A C 1
ATOM 1332 O O . ILE A 1 180 ? 2.726 19.173 -1.976 1.00 85.50 180 ILE A O 1
ATOM 1336 N N . GLU A 1 181 ? 2.298 19.056 -4.173 1.00 85.31 181 GLU A N 1
ATOM 1337 C CA . GLU A 1 181 ? 1.743 20.415 -4.266 1.00 85.31 181 GLU A CA 1
ATOM 1338 C C . GLU A 1 181 ? 0.493 20.617 -3.383 1.00 85.31 181 GLU A C 1
ATOM 1340 O O . GLU A 1 181 ? 0.464 21.566 -2.591 1.00 85.31 181 GLU A O 1
ATOM 1345 N N . PRO A 1 182 ? -0.513 19.720 -3.406 1.00 89.50 182 PRO A N 1
ATOM 1346 C CA . PRO A 1 182 ? -1.640 19.789 -2.477 1.00 89.50 182 PRO A CA 1
ATOM 1347 C C . PRO A 1 182 ? -1.238 19.759 -0.995 1.00 89.50 182 PRO A C 1
ATOM 1349 O O . PRO A 1 182 ? -1.784 20.513 -0.186 1.00 89.50 182 PRO A O 1
ATOM 1352 N N . LEU A 1 183 ? -0.272 18.915 -0.618 1.00 93.12 183 LEU A N 1
ATOM 1353 C CA . LEU A 1 183 ? 0.203 18.837 0.764 1.00 93.12 183 LEU A CA 1
ATOM 1354 C C . LEU A 1 183 ? 0.965 20.111 1.166 1.00 93.12 183 LEU A C 1
ATOM 1356 O O . LEU A 1 183 ? 0.757 20.613 2.270 1.00 93.12 183 LEU A O 1
ATOM 1360 N N . ASN A 1 184 ? 1.779 20.688 0.274 1.00 92.00 184 ASN A N 1
ATOM 1361 C CA . ASN A 1 184 ? 2.422 21.991 0.490 1.00 92.00 184 ASN A CA 1
ATOM 1362 C C . ASN A 1 184 ? 1.378 23.090 0.724 1.00 92.00 184 ASN A C 1
ATOM 1364 O O . ASN A 1 184 ? 1.522 23.908 1.639 1.00 92.00 184 ASN A O 1
ATOM 1368 N N . TYR A 1 185 ? 0.293 23.080 -0.058 1.00 91.31 185 TYR A N 1
ATOM 1369 C CA . TYR A 1 185 ? -0.812 24.013 0.127 1.00 91.31 185 TYR A CA 1
ATOM 1370 C C . TYR A 1 185 ? -1.445 23.876 1.517 1.00 91.31 185 TYR A C 1
ATOM 1372 O O . TYR A 1 185 ? -1.651 24.896 2.180 1.00 91.31 185 TYR A O 1
ATOM 1380 N N . LEU A 1 186 ? -1.700 22.649 1.994 1.00 95.50 186 LEU A N 1
ATOM 1381 C CA . LEU A 1 186 ? -2.216 22.420 3.348 1.00 95.50 186 LEU A CA 1
ATOM 1382 C C . LEU A 1 186 ? -1.263 22.942 4.424 1.00 95.50 186 LEU A C 1
ATOM 1384 O O . LEU A 1 186 ? -1.713 23.634 5.335 1.00 95.50 186 LEU A O 1
ATOM 1388 N N . VAL A 1 187 ? 0.042 22.668 4.315 1.00 95.38 187 VAL A N 1
ATOM 1389 C CA . VAL A 1 187 ? 1.046 23.165 5.274 1.00 95.38 187 VAL A CA 1
ATOM 1390 C C . VAL A 1 187 ? 1.007 24.689 5.384 1.00 95.38 187 VAL A C 1
ATOM 1392 O O . VAL A 1 187 ? 1.082 25.220 6.492 1.00 95.38 187 VAL A O 1
ATOM 1395 N N . ALA A 1 188 ? 0.873 25.396 4.263 1.00 93.12 188 ALA A N 1
ATOM 1396 C CA . ALA A 1 188 ? 0.895 26.854 4.246 1.00 93.12 188 ALA A CA 1
ATOM 1397 C C . ALA A 1 188 ? -0.447 27.497 4.642 1.00 93.12 188 ALA A C 1
ATOM 1399 O O . ALA A 1 188 ? -0.448 28.560 5.263 1.00 93.12 188 ALA A O 1
ATOM 1400 N N . ASN A 1 189 ? -1.580 26.877 4.290 1.00 94.50 189 ASN A N 1
ATOM 1401 C CA . ASN A 1 189 ? -2.877 27.563 4.277 1.00 94.50 189 ASN A CA 1
ATOM 1402 C C . ASN A 1 189 ? -3.946 26.941 5.184 1.00 94.50 189 ASN A C 1
ATOM 1404 O O . ASN A 1 189 ? -4.955 27.601 5.453 1.00 94.50 189 ASN A O 1
ATOM 1408 N N . ASP A 1 190 ? -3.781 25.703 5.665 1.00 97.19 190 ASP A N 1
ATOM 1409 C CA . ASP A 1 190 ? -4.838 25.080 6.462 1.00 97.19 190 ASP A CA 1
ATOM 1410 C C . ASP A 1 190 ? -5.003 25.776 7.816 1.00 97.19 190 ASP A C 1
ATOM 1412 O O . ASP A 1 190 ? -4.038 26.032 8.543 1.00 97.19 190 ASP A O 1
ATOM 1416 N N . LYS A 1 191 ? -6.254 26.054 8.191 1.00 95.00 191 LYS A N 1
ATOM 1417 C CA . LYS A 1 191 ? -6.592 26.703 9.463 1.00 95.00 191 LYS A CA 1
ATOM 1418 C C . LYS A 1 191 ? -6.310 25.788 10.661 1.00 95.00 191 LYS A C 1
ATOM 1420 O O . LYS A 1 191 ? -5.919 26.278 11.721 1.00 95.00 191 LYS A O 1
ATOM 1425 N N . ASN A 1 192 ? -6.471 24.474 10.502 1.00 96.31 192 ASN A N 1
ATOM 1426 C CA . ASN A 1 192 ? -6.276 23.485 11.556 1.00 96.31 192 ASN A CA 1
ATOM 1427 C C . ASN A 1 192 ? -4.801 23.045 11.626 1.00 96.31 192 ASN A C 1
ATOM 1429 O O . ASN A 1 192 ? -4.207 22.609 10.643 1.00 96.31 192 ASN A O 1
ATOM 1433 N N . SER A 1 193 ? -4.195 23.145 12.813 1.00 94.81 193 SER A N 1
ATOM 1434 C CA . SER A 1 193 ? -2.793 22.775 13.031 1.00 94.81 193 SER A CA 1
ATOM 1435 C C . SER A 1 193 ? -2.505 21.285 12.864 1.00 94.81 193 SER A C 1
ATOM 1437 O O . SER A 1 193 ? -1.402 20.954 12.439 1.00 94.81 193 SER A O 1
ATOM 1439 N N . ALA A 1 194 ? -3.457 20.403 13.184 1.00 92.56 194 ALA A N 1
ATOM 1440 C CA . ALA A 1 194 ? -3.302 18.961 13.002 1.00 92.56 194 ALA A CA 1
ATOM 1441 C C . ALA A 1 194 ? -3.176 18.616 11.513 1.00 92.56 194 ALA A C 1
ATOM 1443 O O . ALA A 1 194 ? -2.246 17.917 11.123 1.00 92.56 194 ALA A O 1
ATOM 1444 N N . VAL A 1 195 ? -4.006 19.234 10.664 1.00 95.25 195 VAL A N 1
ATOM 1445 C CA . VAL A 1 195 ? -3.927 19.082 9.201 1.00 95.25 195 VAL A CA 1
ATOM 1446 C C . VAL A 1 195 ? -2.567 19.542 8.672 1.00 95.25 195 VAL A C 1
ATOM 1448 O O . VAL A 1 195 ? -1.925 18.815 7.916 1.00 95.25 195 VAL A O 1
ATOM 1451 N N . ARG A 1 196 ? -2.073 20.709 9.115 1.00 96.81 196 ARG A N 1
ATOM 1452 C CA . ARG A 1 196 ? -0.736 21.197 8.723 1.00 96.81 196 ARG A CA 1
ATOM 1453 C C . ARG A 1 196 ? 0.375 20.225 9.125 1.00 96.81 196 ARG A C 1
ATOM 1455 O O . ARG A 1 196 ? 1.290 19.983 8.344 1.00 96.81 196 ARG A O 1
ATOM 1462 N N . GLN A 1 197 ? 0.307 19.666 10.335 1.00 94.25 197 GLN A N 1
ATOM 1463 C CA . GLN A 1 197 ? 1.296 18.701 10.825 1.00 94.25 197 GLN A CA 1
ATOM 1464 C C . GLN A 1 197 ? 1.240 17.379 10.055 1.00 94.25 197 GLN A C 1
ATOM 1466 O O . GLN A 1 197 ? 2.288 16.861 9.668 1.00 94.25 197 GLN A O 1
ATOM 1471 N N . ALA A 1 198 ? 0.039 16.858 9.795 1.00 92.06 198 ALA A N 1
ATOM 1472 C CA . ALA A 1 198 ? -0.157 15.658 8.993 1.00 92.06 198 ALA A CA 1
ATOM 1473 C C . ALA A 1 198 ? 0.416 15.842 7.582 1.00 92.06 198 ALA A C 1
ATOM 1475 O O . ALA A 1 198 ? 1.186 14.999 7.125 1.00 92.06 198 ALA A O 1
ATOM 1476 N N . ALA A 1 199 ? 0.143 16.983 6.942 1.00 94.12 199 ALA A N 1
ATOM 1477 C CA . ALA A 1 199 ? 0.681 17.308 5.626 1.00 94.12 199 ALA A CA 1
ATOM 1478 C C . ALA A 1 199 ? 2.214 17.446 5.624 1.00 94.12 199 ALA A C 1
ATOM 1480 O O . ALA A 1 199 ? 2.880 16.906 4.744 1.00 94.12 199 ALA A O 1
ATOM 1481 N N . ALA A 1 200 ? 2.802 18.082 6.642 1.00 93.56 200 ALA A N 1
ATOM 1482 C CA . ALA A 1 200 ? 4.257 18.187 6.768 1.00 93.56 200 ALA A CA 1
ATOM 1483 C C . ALA A 1 200 ? 4.925 16.812 6.958 1.00 93.56 200 ALA A C 1
ATOM 1485 O O . ALA A 1 200 ? 5.935 16.511 6.321 1.00 93.56 200 ALA A O 1
ATOM 1486 N N . LYS A 1 201 ? 4.341 15.946 7.796 1.00 90.06 201 LYS A N 1
ATOM 1487 C CA . LYS A 1 201 ? 4.810 14.566 7.995 1.00 90.06 201 LYS A CA 1
ATOM 1488 C C . LYS A 1 201 ? 4.661 13.739 6.718 1.00 90.06 201 LYS A C 1
ATOM 1490 O O . LYS A 1 201 ? 5.542 12.945 6.401 1.00 90.06 201 LYS A O 1
ATOM 1495 N N . ALA A 1 202 ? 3.566 13.925 5.986 1.00 90.00 202 ALA A N 1
ATOM 1496 C CA . ALA A 1 202 ? 3.337 13.290 4.696 1.00 90.00 202 ALA A CA 1
ATOM 1497 C C . ALA A 1 202 ? 4.405 13.700 3.675 1.00 90.00 202 ALA A C 1
ATOM 1499 O O . ALA A 1 202 ? 5.022 12.832 3.072 1.00 90.00 202 ALA A O 1
ATOM 1500 N N . LEU A 1 203 ? 4.714 14.993 3.559 1.00 87.81 203 LEU A N 1
ATOM 1501 C CA . LEU A 1 203 ? 5.790 15.495 2.698 1.00 87.81 203 LEU A CA 1
ATOM 1502 C C . LEU A 1 203 ? 7.167 14.958 3.095 1.00 87.81 203 LEU A C 1
ATOM 1504 O O . LEU A 1 203 ? 7.958 14.607 2.226 1.00 87.81 203 LEU A O 1
ATOM 1508 N N . GLN A 1 204 ? 7.450 14.848 4.396 1.00 86.69 204 GLN A N 1
ATOM 1509 C CA . GLN A 1 204 ? 8.683 14.224 4.874 1.00 86.69 204 GLN A CA 1
ATOM 1510 C C . GLN A 1 204 ? 8.757 12.744 4.479 1.00 86.69 204 GLN A C 1
ATOM 1512 O O . GLN A 1 204 ? 9.816 12.262 4.091 1.00 86.69 204 GLN A O 1
ATOM 1517 N N . LYS A 1 205 ? 7.642 12.009 4.555 1.00 80.38 205 LYS A N 1
ATOM 1518 C CA . LYS A 1 205 ? 7.590 10.632 4.051 1.00 80.38 205 LYS A CA 1
ATOM 1519 C C . LYS A 1 205 ? 7.829 10.602 2.548 1.00 80.38 205 LYS A C 1
ATOM 1521 O O . LYS A 1 205 ? 8.679 9.844 2.117 1.00 80.38 205 LYS A O 1
ATOM 1526 N N . LEU A 1 206 ? 7.163 11.452 1.768 1.00 76.50 206 LEU A N 1
ATOM 1527 C CA . LEU A 1 206 ? 7.345 11.521 0.314 1.00 76.50 206 LEU A CA 1
ATOM 1528 C C . LEU A 1 206 ? 8.791 11.854 -0.079 1.00 76.50 206 LEU A C 1
ATOM 1530 O O . LEU A 1 206 ? 9.313 11.258 -1.016 1.00 76.50 206 LEU A O 1
ATOM 1534 N N . SER A 1 207 ? 9.473 12.738 0.655 1.00 72.19 207 SER A N 1
ATOM 1535 C CA . SER A 1 207 ? 10.885 13.045 0.398 1.00 72.19 207 SER A CA 1
ATOM 1536 C C . SER A 1 207 ? 11.816 11.889 0.769 1.00 72.19 207 SER A C 1
ATOM 1538 O O . SER A 1 207 ? 12.747 11.594 0.022 1.00 72.19 207 SER A O 1
ATOM 1540 N N . VAL A 1 208 ? 11.544 11.186 1.874 1.00 63.31 208 VAL A N 1
ATOM 1541 C CA . VAL A 1 208 ? 12.280 9.971 2.256 1.00 63.31 208 VAL A CA 1
ATOM 1542 C C . VAL A 1 208 ? 12.042 8.850 1.244 1.00 63.31 208 VAL A C 1
ATOM 1544 O O . VAL A 1 208 ? 13.003 8.208 0.830 1.00 63.31 208 VAL A O 1
ATOM 1547 N N . LEU A 1 209 ? 10.800 8.649 0.801 1.00 58.34 209 LEU A N 1
ATOM 1548 C CA . LEU A 1 209 ? 10.418 7.653 -0.202 1.00 58.34 209 LEU A CA 1
ATOM 1549 C C . LEU A 1 209 ? 11.097 7.925 -1.547 1.00 58.34 209 LEU A C 1
ATOM 1551 O O . LEU A 1 209 ? 11.648 7.002 -2.134 1.00 58.34 209 LEU A O 1
ATOM 1555 N N . ALA A 1 210 ? 11.161 9.188 -1.979 1.00 59.41 210 ALA A N 1
ATOM 1556 C CA . ALA A 1 210 ? 11.906 9.585 -3.175 1.00 59.41 210 ALA A CA 1
ATOM 1557 C C . ALA A 1 210 ? 13.428 9.355 -3.053 1.00 59.41 210 ALA A C 1
ATOM 1559 O O . ALA A 1 210 ? 14.119 9.269 -4.064 1.00 59.41 210 ALA A O 1
ATOM 1560 N N . SER A 1 211 ? 13.957 9.260 -1.827 1.00 57.66 211 SER A N 1
ATOM 1561 C CA . SER A 1 211 ? 15.383 9.028 -1.548 1.00 57.66 211 SER A CA 1
ATOM 1562 C C . SER A 1 211 ? 15.730 7.582 -1.175 1.00 57.66 211 SER A C 1
ATOM 1564 O O . SER A 1 211 ? 16.908 7.266 -0.993 1.00 57.66 211 SER A O 1
ATOM 1566 N N . ALA A 1 212 ? 14.731 6.707 -1.016 1.00 62.62 212 ALA A N 1
ATOM 1567 C CA . ALA A 1 212 ? 14.958 5.320 -0.642 1.00 62.62 212 ALA A CA 1
ATOM 1568 C C . ALA A 1 212 ? 15.663 4.582 -1.794 1.00 62.62 212 ALA A C 1
ATOM 1570 O O . ALA A 1 212 ? 15.290 4.772 -2.953 1.00 62.62 212 ALA A O 1
ATOM 1571 N N . PRO A 1 213 ? 16.671 3.737 -1.510 1.00 65.81 213 PRO A N 1
ATOM 1572 C CA . PRO A 1 213 ? 17.344 2.985 -2.555 1.00 65.81 213 PRO A CA 1
ATOM 1573 C C . PRO A 1 213 ? 16.338 2.063 -3.250 1.00 65.81 213 PRO A C 1
ATOM 1575 O O . PRO A 1 213 ? 15.722 1.194 -2.626 1.00 65.81 213 PRO A O 1
ATOM 1578 N N . VAL A 1 214 ? 16.173 2.292 -4.551 1.00 79.81 214 VAL A N 1
ATOM 1579 C CA . VAL A 1 214 ? 15.500 1.373 -5.462 1.00 79.81 214 VAL A CA 1
ATOM 1580 C C . VAL A 1 214 ? 16.441 0.204 -5.689 1.00 79.81 214 VAL A C 1
ATOM 1582 O O . VAL A 1 214 ? 17.585 0.405 -6.094 1.00 79.81 214 VAL A O 1
ATOM 1585 N N . ASP A 1 215 ? 15.960 -1.005 -5.432 1.00 88.62 215 ASP A N 1
ATOM 1586 C CA . ASP A 1 215 ? 16.750 -2.216 -5.595 1.00 88.62 215 ASP A CA 1
ATOM 1587 C C . ASP A 1 215 ? 15.877 -3.363 -6.109 1.00 88.62 215 ASP A C 1
ATOM 1589 O O . ASP A 1 215 ? 14.656 -3.390 -5.926 1.00 88.62 215 ASP A O 1
ATOM 1593 N N . GLY A 1 216 ? 16.504 -4.308 -6.787 1.00 90.75 216 GLY A N 1
ATOM 1594 C CA . GLY A 1 216 ? 15.832 -5.423 -7.423 1.00 90.75 216 GLY A CA 1
ATOM 1595 C C . GLY A 1 216 ? 16.813 -6.502 -7.843 1.00 90.75 216 GLY A C 1
ATOM 1596 O O . GLY A 1 216 ? 17.999 -6.267 -8.034 1.00 90.75 216 GLY A O 1
ATOM 1597 N N . GLN A 1 217 ? 16.308 -7.716 -8.009 1.00 95.06 217 GLN A N 1
ATOM 1598 C CA . GLN A 1 217 ? 17.138 -8.860 -8.355 1.00 95.06 217 GLN A CA 1
ATOM 1599 C C . GLN A 1 217 ? 16.504 -9.656 -9.483 1.00 95.06 217 GLN A C 1
ATOM 1601 O O . GLN A 1 217 ? 15.345 -10.061 -9.383 1.00 95.06 217 GLN A O 1
ATOM 1606 N N . ILE A 1 218 ? 17.284 -9.957 -10.521 1.00 96.38 218 ILE A N 1
ATOM 1607 C CA . ILE A 1 218 ? 16.899 -10.930 -11.543 1.00 96.38 218 ILE A CA 1
ATOM 1608 C C . ILE A 1 218 ? 17.025 -12.320 -10.916 1.00 96.38 218 ILE A C 1
ATOM 1610 O O . ILE A 1 218 ? 18.129 -12.795 -10.633 1.00 96.38 218 ILE A O 1
ATOM 1614 N N . THR A 1 219 ? 15.887 -12.970 -10.682 1.00 94.25 219 THR A N 1
ATOM 1615 C CA . THR A 1 219 ? 15.812 -14.259 -9.982 1.00 94.25 219 THR A CA 1
ATOM 1616 C C . THR A 1 219 ? 16.004 -15.430 -10.935 1.00 94.25 219 THR A C 1
ATOM 1618 O O . THR A 1 219 ? 16.627 -16.426 -10.571 1.00 94.25 219 THR A O 1
ATOM 1621 N N . SER A 1 220 ? 15.510 -15.321 -12.170 1.00 95.56 220 SER A N 1
ATOM 1622 C CA . SER A 1 220 ? 15.776 -16.294 -13.230 1.00 95.56 220 SER A CA 1
ATOM 1623 C C . SER A 1 220 ? 15.562 -15.695 -14.617 1.00 95.56 220 SER A C 1
ATOM 1625 O O . SER A 1 220 ? 14.844 -14.711 -14.787 1.00 95.56 220 SER A O 1
ATOM 1627 N N . VAL A 1 221 ? 16.193 -16.306 -15.620 1.00 96.81 221 VAL A N 1
ATOM 1628 C CA . VAL A 1 221 ? 16.056 -15.916 -17.026 1.00 96.81 221 VAL A CA 1
ATOM 1629 C C . VAL A 1 221 ? 15.803 -17.166 -17.854 1.00 96.81 221 VAL A C 1
ATOM 1631 O O . VAL A 1 221 ? 16.599 -18.108 -17.817 1.00 96.81 221 VAL A O 1
ATOM 1634 N N . VAL A 1 222 ? 14.713 -17.158 -18.615 1.00 97.00 222 VAL A N 1
ATOM 1635 C CA . VAL A 1 222 ? 14.467 -18.121 -19.687 1.00 97.00 222 VAL A CA 1
ATOM 1636 C C . VAL A 1 222 ? 15.076 -17.530 -20.949 1.00 97.00 222 VAL A C 1
ATOM 1638 O O . VAL A 1 222 ? 14.518 -16.635 -21.578 1.00 97.00 222 VAL A O 1
ATOM 1641 N N . TRP A 1 223 ? 16.291 -17.975 -21.245 1.00 96.00 223 TRP A N 1
ATOM 1642 C CA . TRP A 1 223 ? 17.054 -17.522 -22.403 1.00 96.00 223 TRP A CA 1
ATOM 1643 C C . TRP A 1 223 ? 16.483 -18.066 -23.717 1.00 96.00 223 TRP A C 1
ATOM 1645 O O . TRP A 1 223 ? 15.856 -19.125 -23.686 1.00 96.00 223 TRP A O 1
ATOM 1655 N N . PRO A 1 224 ? 16.810 -17.430 -24.860 1.00 92.50 224 PRO A N 1
ATOM 1656 C CA . PRO A 1 224 ? 16.503 -17.984 -26.170 1.00 92.50 224 PRO A CA 1
ATOM 1657 C C . PRO A 1 224 ? 16.997 -19.427 -26.317 1.00 92.50 224 PRO A C 1
ATOM 1659 O O . PRO A 1 224 ? 18.029 -19.818 -25.740 1.00 92.50 224 PRO A O 1
ATOM 1662 N N . ASP A 1 225 ? 16.274 -20.197 -27.129 1.00 91.38 225 ASP A N 1
ATOM 1663 C CA . ASP A 1 225 ? 16.677 -21.543 -27.509 1.00 91.38 225 ASP A CA 1
ATOM 1664 C C . ASP A 1 225 ? 18.006 -21.491 -28.260 1.00 91.38 225 ASP A C 1
ATOM 1666 O O . ASP A 1 225 ? 18.227 -20.648 -29.131 1.00 91.38 225 ASP A O 1
ATOM 1670 N N . VAL A 1 226 ? 18.903 -22.431 -27.965 1.00 90.94 226 VAL A N 1
ATOM 1671 C CA . VAL A 1 226 ? 20.196 -22.514 -28.655 1.00 90.94 226 VAL A CA 1
ATOM 1672 C C . VAL A 1 226 ? 19.981 -23.153 -30.028 1.00 90.94 226 VAL A C 1
ATOM 1674 O O . VAL A 1 226 ? 20.229 -24.341 -30.233 1.00 90.94 226 VAL A O 1
ATOM 1677 N N . ARG A 1 227 ? 19.473 -22.353 -30.966 1.00 92.62 227 ARG A N 1
ATOM 1678 C CA . ARG A 1 227 ? 19.168 -22.736 -32.347 1.00 92.62 227 ARG A CA 1
ATOM 1679 C C . ARG A 1 227 ? 19.528 -21.621 -33.327 1.00 92.62 227 ARG A C 1
ATOM 1681 O O . ARG A 1 227 ? 19.969 -20.542 -32.934 1.00 92.62 227 ARG A O 1
ATOM 1688 N N . ASN A 1 228 ? 19.315 -21.912 -34.605 1.00 92.25 228 ASN A N 1
ATOM 1689 C CA . ASN A 1 228 ? 19.379 -20.936 -35.682 1.00 92.25 228 ASN A CA 1
ATOM 1690 C C . ASN A 1 228 ? 18.066 -20.145 -35.742 1.00 92.25 228 ASN A C 1
ATOM 1692 O O . ASN A 1 228 ? 16.997 -20.756 -35.784 1.00 92.25 228 ASN A O 1
ATOM 1696 N N . TYR A 1 229 ? 18.168 -18.820 -35.768 1.00 93.00 229 TYR A N 1
ATOM 1697 C CA . TYR A 1 229 ? 17.083 -17.871 -36.011 1.00 93.00 229 TYR A CA 1
ATOM 1698 C C . TYR A 1 229 ? 17.293 -17.191 -37.366 1.00 93.00 229 TYR A C 1
ATOM 1700 O O . TYR A 1 229 ? 18.430 -16.892 -37.743 1.00 93.00 229 TYR A O 1
ATOM 1708 N N . ASN A 1 230 ? 16.206 -16.950 -38.095 1.00 92.38 230 ASN A N 1
ATOM 1709 C CA . ASN A 1 230 ? 16.207 -16.164 -39.329 1.00 92.38 230 ASN A CA 1
ATOM 1710 C C . ASN A 1 230 ? 15.926 -14.678 -39.025 1.00 92.38 230 ASN A C 1
ATOM 1712 O O . ASN A 1 230 ? 15.487 -14.340 -37.931 1.00 92.38 230 ASN A O 1
ATOM 1716 N N . TYR A 1 231 ? 16.177 -13.774 -39.978 1.00 89.44 231 TYR A N 1
ATOM 1717 C CA . TYR A 1 231 ? 15.948 -12.328 -39.775 1.00 89.44 231 TYR A CA 1
ATOM 1718 C C . TYR A 1 231 ? 14.467 -11.947 -39.643 1.00 89.44 231 TYR A C 1
ATOM 1720 O O . TYR A 1 231 ? 14.160 -10.872 -39.139 1.00 89.44 231 TYR A O 1
ATOM 1728 N N . ASP A 1 232 ? 13.560 -12.803 -40.108 1.00 89.12 232 ASP A N 1
ATOM 1729 C CA . ASP A 1 232 ? 12.111 -12.663 -39.961 1.00 89.12 232 ASP A CA 1
ATOM 1730 C C . ASP A 1 232 ? 11.573 -13.306 -38.670 1.00 89.12 232 ASP A C 1
ATOM 1732 O O . ASP A 1 232 ? 10.370 -13.256 -38.417 1.00 89.12 232 ASP A O 1
ATOM 1736 N N . GLU A 1 233 ? 12.448 -13.875 -37.835 1.00 91.50 233 GLU A N 1
ATOM 1737 C CA . GLU A 1 233 ? 12.092 -14.457 -36.543 1.00 91.50 233 GLU A CA 1
ATOM 1738 C C . GLU A 1 233 ? 12.519 -13.550 -35.386 1.00 91.50 233 GLU A C 1
ATOM 1740 O O . GLU A 1 233 ? 13.683 -13.163 -35.258 1.00 91.50 233 GLU A O 1
ATOM 1745 N N . ALA A 1 234 ? 11.576 -13.281 -34.488 1.00 92.31 234 ALA A N 1
ATOM 1746 C CA . ALA A 1 234 ? 11.864 -12.634 -33.221 1.00 92.31 234 ALA A CA 1
ATOM 1747 C C . ALA A 1 234 ? 12.609 -13.601 -32.282 1.00 92.31 234 ALA A C 1
ATOM 1749 O O . ALA A 1 234 ? 12.286 -14.790 -32.193 1.00 92.31 234 ALA A O 1
ATOM 1750 N N . VAL A 1 235 ? 13.611 -13.092 -31.567 1.00 94.19 235 VAL A N 1
ATOM 1751 C CA . VAL A 1 235 ? 14.381 -13.838 -30.566 1.00 94.19 235 VAL A CA 1
ATOM 1752 C C . VAL A 1 235 ? 13.825 -13.511 -29.174 1.00 94.19 235 VAL A C 1
ATOM 1754 O O . VAL A 1 235 ? 14.063 -12.400 -28.695 1.00 94.19 235 VAL A O 1
ATOM 1757 N N . PRO A 1 236 ? 13.095 -14.427 -28.509 1.00 95.25 236 PRO A N 1
ATOM 1758 C CA . PRO A 1 236 ? 12.419 -14.130 -27.248 1.00 95.25 236 PRO A CA 1
ATOM 1759 C C . PRO A 1 236 ? 13.313 -14.348 -26.021 1.00 95.25 236 PRO A C 1
ATOM 1761 O O . PRO A 1 236 ? 14.184 -15.221 -26.007 1.00 95.25 236 PRO A O 1
ATOM 1764 N N . VAL A 1 237 ? 13.042 -13.604 -24.950 1.00 95.69 237 VAL A N 1
ATOM 1765 C CA . VAL A 1 237 ? 13.570 -13.838 -23.602 1.00 95.69 237 VAL A CA 1
ATOM 1766 C C . VAL A 1 237 ? 12.484 -13.560 -22.564 1.00 95.69 237 VAL A C 1
ATOM 1768 O O . VAL A 1 237 ? 11.749 -12.578 -22.671 1.00 95.69 237 VAL A O 1
ATOM 1771 N N . THR A 1 238 ? 12.412 -14.391 -21.524 1.00 95.62 238 THR A N 1
ATOM 1772 C CA . THR A 1 238 ? 11.552 -14.130 -20.359 1.00 95.62 238 THR A CA 1
ATOM 1773 C C . THR A 1 238 ? 12.417 -13.899 -19.132 1.00 95.62 238 THR A C 1
ATOM 1775 O O . THR A 1 238 ? 13.263 -14.726 -18.779 1.00 95.62 238 THR A O 1
ATOM 1778 N N . VAL A 1 239 ? 12.201 -12.777 -18.455 1.00 95.75 239 VAL A N 1
ATOM 1779 C CA . VAL A 1 239 ? 12.949 -12.379 -17.262 1.00 95.75 239 VAL A CA 1
ATOM 1780 C C . VAL A 1 239 ? 12.022 -12.424 -16.061 1.00 95.75 239 VAL A C 1
ATOM 1782 O O . VAL A 1 239 ? 11.020 -11.718 -16.026 1.00 95.75 239 VAL A O 1
ATOM 1785 N N . ASN A 1 240 ? 12.377 -13.224 -15.058 1.00 92.75 240 ASN A N 1
ATOM 1786 C CA . ASN A 1 240 ? 11.766 -13.142 -13.740 1.00 92.75 240 ASN A CA 1
ATOM 1787 C C . ASN A 1 240 ? 12.677 -12.321 -12.841 1.00 92.75 240 ASN A C 1
ATOM 1789 O O . ASN A 1 240 ? 13.872 -12.604 -12.706 1.00 92.75 240 ASN A O 1
ATOM 1793 N N . PHE A 1 241 ? 12.105 -11.324 -12.189 1.00 93.56 241 PHE A N 1
ATOM 1794 C CA . PHE A 1 241 ? 12.828 -10.499 -11.240 1.00 93.56 241 PHE A CA 1
ATOM 1795 C C . PHE A 1 241 ? 11.925 -10.119 -10.076 1.00 93.56 241 PHE A C 1
ATOM 1797 O O . PHE A 1 241 ? 10.702 -10.230 -10.165 1.00 93.56 241 PHE A O 1
ATOM 1804 N N . ARG A 1 242 ? 12.550 -9.685 -8.987 1.00 90.19 242 ARG A N 1
ATOM 1805 C CA . ARG A 1 242 ? 11.901 -9.315 -7.734 1.00 90.19 242 ARG A CA 1
ATOM 1806 C C . ARG A 1 242 ? 12.303 -7.903 -7.340 1.00 90.19 242 ARG A C 1
ATOM 1808 O O . ARG A 1 242 ? 13.481 -7.568 -7.439 1.00 90.19 242 ARG A O 1
ATOM 1815 N N . ASN A 1 243 ? 11.364 -7.120 -6.816 1.00 90.62 243 ASN A N 1
ATOM 1816 C CA . ASN A 1 243 ? 11.696 -5.886 -6.105 1.00 90.62 243 ASN A CA 1
ATOM 1817 C C . ASN A 1 243 ? 12.285 -6.240 -4.725 1.00 90.62 243 ASN A C 1
ATOM 1819 O O . ASN A 1 243 ? 11.574 -6.773 -3.869 1.00 90.62 243 ASN A O 1
ATOM 1823 N N . THR A 1 244 ? 13.581 -5.994 -4.522 1.00 88.38 244 THR A N 1
ATOM 1824 C CA . THR A 1 244 ? 14.283 -6.213 -3.240 1.00 88.38 244 THR A CA 1
ATOM 1825 C C . THR A 1 244 ? 14.420 -4.934 -2.425 1.00 88.38 244 THR A C 1
ATOM 1827 O O . THR A 1 244 ? 14.841 -4.986 -1.269 1.00 88.38 244 THR A O 1
ATOM 1830 N N . GLY A 1 245 ? 14.031 -3.799 -3.007 1.00 85.00 245 GLY A N 1
ATOM 1831 C CA . GLY A 1 245 ? 13.915 -2.530 -2.321 1.00 85.00 245 GLY A CA 1
ATOM 1832 C C . GLY A 1 245 ? 12.810 -2.534 -1.266 1.00 85.00 245 GLY A C 1
ATOM 1833 O O . GLY A 1 245 ? 12.059 -3.490 -1.076 1.00 85.00 245 GLY A O 1
ATOM 1834 N N . SER A 1 246 ? 12.717 -1.415 -0.555 1.00 76.75 246 SER A N 1
ATOM 1835 C CA . SER A 1 246 ? 11.765 -1.243 0.550 1.00 76.75 246 SER A CA 1
ATOM 1836 C C . SER A 1 246 ? 10.448 -0.589 0.140 1.00 76.75 246 SER A C 1
ATOM 1838 O O . SER A 1 246 ? 9.563 -0.460 0.982 1.00 76.75 246 SER A O 1
ATOM 1840 N N . GLN A 1 247 ? 10.312 -0.1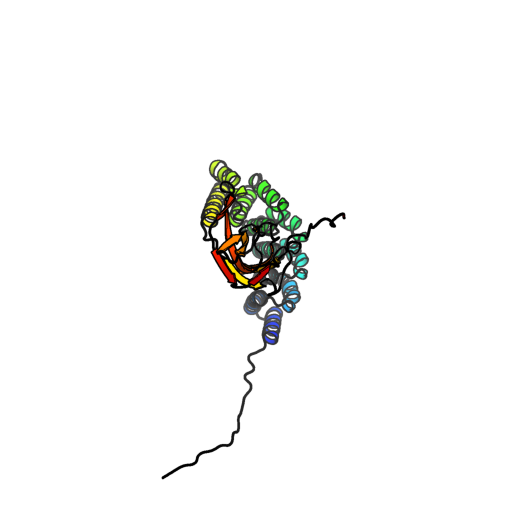64 -1.121 1.00 73.75 247 GLN A N 1
ATOM 1841 C CA . GLN A 1 247 ? 9.155 0.582 -1.622 1.00 73.75 247 GLN A CA 1
ATOM 1842 C C . GLN A 1 247 ? 8.679 0.069 -2.984 1.00 73.75 247 GLN A C 1
ATOM 1844 O O . GLN A 1 247 ? 9.476 -0.532 -3.710 1.00 73.75 247 GLN A O 1
ATOM 1849 N N . PRO A 1 248 ? 7.404 0.300 -3.348 1.00 77.44 248 PRO A N 1
ATOM 1850 C CA . PRO A 1 248 ? 6.902 -0.015 -4.678 1.00 77.44 248 PRO A CA 1
ATOM 1851 C C . PRO A 1 248 ? 7.648 0.784 -5.741 1.00 77.44 248 PRO A C 1
ATOM 1853 O O . PRO A 1 248 ? 7.862 1.982 -5.564 1.00 77.44 248 PRO A O 1
ATOM 1856 N N . HIS A 1 249 ? 8.031 0.142 -6.842 1.00 82.62 249 HIS A N 1
ATOM 1857 C CA . HIS A 1 249 ? 8.784 0.814 -7.900 1.00 82.62 249 HIS A CA 1
ATOM 1858 C C . HIS A 1 249 ? 8.494 0.225 -9.279 1.00 82.62 249 HIS A C 1
ATOM 1860 O O . HIS A 1 249 ? 8.268 -0.979 -9.415 1.00 82.62 249 HIS A O 1
ATOM 1866 N N . SER A 1 250 ? 8.513 1.077 -10.305 1.00 87.31 250 SER A N 1
ATOM 1867 C CA . SER A 1 250 ? 8.477 0.656 -11.708 1.00 87.31 250 SER A CA 1
ATOM 1868 C C . SER A 1 250 ? 9.896 0.524 -12.233 1.00 87.31 250 SER A C 1
ATOM 1870 O O . SER A 1 250 ? 10.644 1.497 -12.278 1.00 87.31 250 SER A O 1
ATOM 1872 N N . PHE A 1 251 ? 10.249 -0.675 -12.672 1.00 91.00 251 PHE A N 1
ATOM 1873 C CA . PHE A 1 251 ? 11.574 -0.969 -13.192 1.00 91.00 251 PHE A CA 1
ATOM 1874 C C . PHE A 1 251 ? 11.577 -0.918 -14.714 1.00 91.00 251 PHE A C 1
ATOM 1876 O O . PHE A 1 251 ? 10.530 -1.006 -15.362 1.00 91.00 251 PHE A O 1
ATOM 1883 N N . TRP A 1 252 ? 12.773 -0.823 -15.280 1.00 93.12 252 TRP A N 1
ATOM 1884 C CA . TRP A 1 252 ? 12.986 -1.016 -16.705 1.00 93.12 252 TRP A CA 1
ATOM 1885 C C . TRP A 1 252 ? 13.820 -2.265 -16.927 1.00 93.12 252 TRP A C 1
ATOM 1887 O O . TRP A 1 252 ? 14.852 -2.454 -16.284 1.00 93.12 252 TRP A O 1
ATOM 1897 N N . ILE A 1 253 ? 13.377 -3.118 -17.845 1.00 94.12 253 ILE A N 1
ATOM 1898 C CA . ILE A 1 253 ? 14.115 -4.326 -18.215 1.00 94.12 253 ILE A CA 1
ATOM 1899 C C . ILE A 1 253 ? 14.547 -4.188 -19.657 1.00 94.12 253 ILE A C 1
ATOM 1901 O O . ILE A 1 253 ? 13.705 -3.992 -20.529 1.00 94.12 253 ILE A O 1
ATOM 1905 N N . GLY A 1 254 ? 15.853 -4.281 -19.883 1.00 93.44 254 GLY A N 1
ATOM 1906 C CA . GLY A 1 254 ? 16.456 -4.279 -21.208 1.00 93.44 254 GLY A CA 1
ATOM 1907 C C . GLY A 1 254 ? 16.862 -5.681 -21.644 1.00 93.44 254 GLY A C 1
ATOM 1908 O O . GLY A 1 254 ? 17.374 -6.457 -20.832 1.00 93.44 254 GLY A O 1
ATOM 1909 N N . PHE A 1 255 ? 16.679 -5.974 -22.931 1.00 95.12 255 PHE A N 1
ATOM 1910 C CA . PHE A 1 255 ? 17.251 -7.143 -23.590 1.00 95.12 255 PHE A CA 1
ATOM 1911 C C . PHE A 1 255 ? 18.219 -6.701 -24.687 1.00 95.12 255 PHE A C 1
ATOM 1913 O O . PHE A 1 255 ? 17.843 -5.997 -25.627 1.00 95.12 255 PHE A O 1
ATOM 1920 N N . SER A 1 256 ? 19.465 -7.145 -24.557 1.00 94.44 256 SER A N 1
ATOM 1921 C CA . SER A 1 256 ? 20.563 -6.799 -25.452 1.00 94.44 256 SER A CA 1
ATOM 1922 C C . SER A 1 256 ? 21.232 -8.050 -25.993 1.00 94.44 256 SER A C 1
ATOM 1924 O O . SER A 1 256 ? 21.411 -9.039 -25.274 1.00 94.44 256 SER A O 1
ATOM 1926 N N . VAL A 1 257 ? 21.682 -7.991 -27.243 1.00 94.75 257 VAL A N 1
ATOM 1927 C CA . VAL A 1 257 ? 22.460 -9.072 -27.862 1.00 94.75 257 VAL A CA 1
ATOM 1928 C C . VAL A 1 257 ? 23.798 -8.549 -28.370 1.00 94.75 257 VAL A C 1
ATOM 1930 O O . VAL A 1 257 ? 23.893 -7.411 -28.821 1.00 94.75 257 VAL A O 1
ATOM 1933 N N . GLN A 1 258 ? 24.843 -9.364 -28.285 1.00 95.62 258 GLN A N 1
ATOM 1934 C CA . GLN A 1 258 ? 26.185 -9.021 -28.748 1.00 95.62 258 GLN A CA 1
ATOM 1935 C C . GLN A 1 258 ? 26.561 -9.919 -29.916 1.00 95.62 258 GLN A C 1
ATOM 1937 O O . GLN A 1 258 ? 26.506 -11.141 -29.782 1.00 95.62 258 GLN A O 1
ATOM 1942 N N . ASP A 1 259 ? 26.950 -9.319 -31.037 1.00 94.00 259 ASP A N 1
ATOM 1943 C CA . ASP A 1 259 ? 27.406 -10.077 -32.199 1.00 94.00 259 ASP A CA 1
ATOM 1944 C C . ASP A 1 259 ? 28.839 -10.610 -32.038 1.00 94.00 259 ASP A C 1
ATOM 1946 O O . ASP A 1 259 ? 29.570 -10.263 -31.106 1.00 94.00 259 ASP A O 1
ATOM 1950 N N . ALA A 1 260 ? 29.263 -11.450 -32.985 1.00 88.88 260 ALA A N 1
ATOM 1951 C CA . ALA A 1 260 ? 30.595 -12.054 -33.004 1.00 88.88 260 ALA A CA 1
ATOM 1952 C C . ALA A 1 260 ? 31.752 -11.035 -33.099 1.00 88.88 260 ALA A C 1
ATOM 1954 O O . ALA A 1 260 ? 32.886 -11.375 -32.765 1.00 88.88 260 ALA A O 1
ATOM 1955 N N . ASN A 1 261 ? 31.482 -9.795 -33.525 1.00 91.56 261 ASN A N 1
ATOM 1956 C CA . ASN A 1 261 ? 32.472 -8.715 -33.563 1.00 91.56 261 ASN A CA 1
ATOM 1957 C C . ASN A 1 261 ? 32.528 -7.933 -32.240 1.00 91.56 261 ASN A C 1
ATOM 1959 O O . ASN A 1 261 ? 33.297 -6.980 -32.114 1.00 91.56 261 ASN A O 1
ATOM 1963 N N . GLY A 1 262 ? 31.714 -8.317 -31.256 1.00 90.25 262 GLY A N 1
ATOM 1964 C CA . GLY A 1 262 ? 31.644 -7.680 -29.951 1.00 90.25 262 GLY A CA 1
ATOM 1965 C C . GLY A 1 262 ? 30.745 -6.444 -29.904 1.00 90.25 262 GLY A C 1
ATOM 1966 O O . GLY A 1 262 ? 30.706 -5.787 -28.860 1.00 90.25 262 GLY A O 1
ATOM 1967 N N . LYS A 1 263 ? 30.009 -6.115 -30.974 1.00 93.44 263 LYS A N 1
ATOM 1968 C CA . LYS A 1 263 ? 29.074 -4.984 -30.968 1.00 93.44 263 LYS A CA 1
ATOM 1969 C C . LYS A 1 263 ? 27.778 -5.381 -30.263 1.00 93.44 263 LYS A C 1
ATOM 1971 O O . LYS A 1 263 ? 27.166 -6.396 -30.595 1.00 93.44 263 LYS A O 1
ATOM 1976 N N . TRP A 1 264 ? 27.358 -4.548 -29.312 1.00 91.50 264 TRP A N 1
ATOM 1977 C CA . TRP A 1 264 ? 26.066 -4.664 -28.641 1.00 91.50 264 TRP A CA 1
ATOM 1978 C C . TRP A 1 264 ? 24.951 -4.026 -29.468 1.00 91.50 264 TRP A C 1
ATOM 1980 O O . TRP A 1 264 ? 25.120 -2.974 -30.090 1.00 91.50 264 TRP A O 1
ATOM 1990 N N . TRP A 1 265 ? 23.809 -4.699 -29.469 1.00 90.19 265 TRP A N 1
ATOM 1991 C CA . TRP A 1 265 ? 22.560 -4.270 -30.072 1.00 90.19 265 TRP A CA 1
ATOM 1992 C C . TRP A 1 265 ? 21.566 -4.040 -28.930 1.00 90.19 265 TRP A C 1
ATOM 1994 O O . TRP A 1 265 ? 20.791 -4.927 -28.573 1.00 90.19 265 TRP A O 1
ATOM 2004 N N . ASP A 1 266 ? 21.662 -2.855 -28.327 1.00 77.06 266 ASP A N 1
ATOM 2005 C CA . ASP A 1 266 ? 20.846 -2.399 -27.199 1.00 77.06 266 ASP A CA 1
ATOM 2006 C C . ASP A 1 266 ? 19.641 -1.626 -27.748 1.00 77.06 266 ASP A C 1
ATOM 2008 O O . ASP A 1 266 ? 19.775 -0.467 -28.136 1.00 77.06 266 ASP A O 1
ATOM 2012 N N . ALA A 1 267 ? 18.484 -2.276 -27.886 1.00 62.94 267 ALA A N 1
ATOM 2013 C CA . ALA A 1 267 ? 17.367 -1.665 -28.619 1.00 62.94 267 ALA A CA 1
ATOM 2014 C C . ALA A 1 267 ? 15.992 -1.824 -27.971 1.00 62.94 267 ALA A C 1
ATOM 2016 O O . ALA A 1 267 ? 15.069 -1.110 -28.356 1.00 62.94 267 ALA A O 1
ATOM 2017 N N . ILE A 1 268 ? 15.822 -2.754 -27.029 1.00 73.50 268 ILE A N 1
ATOM 2018 C CA . ILE A 1 268 ? 14.501 -3.078 -26.493 1.00 73.50 268 ILE A CA 1
ATOM 2019 C C . ILE A 1 268 ? 14.537 -3.021 -24.981 1.00 73.50 268 ILE A C 1
ATOM 2021 O O . ILE A 1 268 ? 15.312 -3.721 -24.326 1.00 73.50 268 ILE A O 1
ATOM 2025 N N . HIS A 1 269 ? 13.656 -2.191 -24.444 1.00 82.19 269 HIS A N 1
ATOM 2026 C CA . HIS A 1 269 ? 13.386 -2.119 -23.028 1.00 82.19 269 HIS A CA 1
ATOM 2027 C C . HIS A 1 269 ? 11.902 -1.888 -22.779 1.00 82.19 269 HIS A C 1
ATOM 2029 O O . HIS A 1 269 ? 11.230 -1.185 -23.535 1.00 82.19 269 HIS A O 1
ATOM 2035 N N . GLN A 1 270 ? 11.398 -2.454 -21.690 1.00 83.50 270 GLN A N 1
ATOM 2036 C CA . GLN A 1 270 ? 10.012 -2.296 -21.270 1.00 83.50 270 GLN A CA 1
ATOM 2037 C C . GLN A 1 270 ? 9.960 -1.753 -19.846 1.00 83.50 270 GLN A C 1
ATOM 2039 O O . GLN A 1 270 ? 10.685 -2.227 -18.968 1.00 83.50 270 GLN A O 1
ATOM 2044 N N . GLN A 1 271 ? 9.083 -0.771 -19.624 1.00 87.69 271 GLN A N 1
ATOM 2045 C CA . GLN A 1 271 ? 8.728 -0.315 -18.286 1.00 87.69 271 GLN A CA 1
ATOM 2046 C C . GLN A 1 271 ? 7.711 -1.274 -17.671 1.00 87.69 271 GLN A C 1
ATOM 2048 O O . GLN A 1 271 ? 6.720 -1.637 -18.309 1.00 87.69 271 GLN A O 1
ATOM 2053 N N . THR A 1 272 ? 7.926 -1.663 -16.419 1.00 77.56 272 THR A N 1
ATOM 2054 C CA . THR A 1 272 ? 6.956 -2.470 -15.680 1.00 77.56 272 THR A CA 1
ATOM 2055 C C . THR A 1 272 ? 5.900 -1.598 -15.008 1.00 77.56 272 THR A C 1
ATOM 2057 O O . THR A 1 272 ? 6.135 -0.432 -14.669 1.00 77.56 272 THR A O 1
ATOM 2060 N N . ALA A 1 273 ? 4.745 -2.199 -14.710 1.00 71.50 273 ALA A N 1
ATOM 2061 C CA . ALA A 1 273 ? 3.865 -1.669 -13.673 1.00 71.50 273 ALA A CA 1
ATOM 2062 C C . ALA A 1 273 ? 4.629 -1.544 -12.339 1.00 71.50 273 ALA A C 1
ATOM 2064 O O . ALA A 1 273 ? 5.667 -2.187 -12.155 1.00 71.50 273 ALA A O 1
ATOM 2065 N N . SER A 1 274 ? 4.130 -0.715 -11.422 1.00 79.00 274 SER A N 1
ATOM 2066 C CA . SER A 1 274 ? 4.740 -0.567 -10.097 1.00 79.00 274 SER A CA 1
ATOM 2067 C C . SER A 1 274 ? 4.669 -1.893 -9.335 1.00 79.00 274 SER A C 1
ATOM 2069 O O . SER A 1 274 ? 3.589 -2.465 -9.177 1.00 79.00 274 SER A O 1
ATOM 2071 N N . ILE A 1 275 ? 5.819 -2.400 -8.890 1.00 77.75 275 ILE A N 1
ATOM 2072 C CA . ILE A 1 275 ? 5.947 -3.703 -8.228 1.00 77.75 275 ILE A CA 1
ATOM 2073 C C . ILE A 1 275 ? 6.200 -3.487 -6.745 1.00 77.75 275 ILE A C 1
ATOM 2075 O O . ILE A 1 275 ? 7.145 -2.795 -6.375 1.00 77.75 275 ILE A O 1
ATOM 2079 N N . GLN A 1 276 ? 5.391 -4.114 -5.894 1.00 78.38 276 GLN A N 1
ATOM 2080 C CA . GLN A 1 276 ? 5.531 -4.055 -4.437 1.00 78.38 276 GLN A CA 1
ATOM 2081 C C . GLN A 1 276 ? 6.814 -4.760 -3.945 1.00 78.38 276 GLN A C 1
ATOM 2083 O O . GLN A 1 276 ? 7.243 -5.745 -4.556 1.00 78.38 276 GLN A O 1
ATOM 2088 N N . PRO A 1 277 ? 7.411 -4.322 -2.820 1.00 82.38 277 PRO A N 1
ATOM 2089 C CA . PRO A 1 277 ? 8.540 -5.002 -2.188 1.00 82.38 277 PRO A CA 1
ATOM 2090 C C . PRO A 1 277 ? 8.274 -6.486 -1.967 1.00 82.38 277 PRO A C 1
ATOM 2092 O O . PRO A 1 277 ? 7.240 -6.883 -1.437 1.00 82.38 277 PRO A O 1
ATOM 2095 N N . GLY A 1 278 ? 9.222 -7.322 -2.367 1.00 74.75 278 GLY A N 1
ATOM 2096 C CA . GLY A 1 278 ? 9.129 -8.762 -2.207 1.00 74.75 278 GLY A CA 1
ATOM 2097 C C . GLY A 1 278 ? 8.308 -9.489 -3.277 1.00 74.75 278 GLY A C 1
ATOM 2098 O O . GLY A 1 278 ? 8.391 -10.718 -3.321 1.00 74.75 278 GLY A O 1
ATOM 2099 N N . TYR A 1 279 ? 7.602 -8.780 -4.161 1.00 70.06 279 TYR A N 1
ATOM 2100 C CA . TYR A 1 279 ? 6.862 -9.367 -5.280 1.00 70.06 279 TYR A CA 1
ATOM 2101 C C . TYR A 1 279 ? 7.748 -9.516 -6.518 1.00 70.06 279 TYR A C 1
ATOM 2103 O O . TYR A 1 279 ? 8.750 -8.813 -6.677 1.00 70.06 279 TYR A O 1
ATOM 2111 N N . SER A 1 280 ? 7.385 -10.467 -7.381 1.00 77.94 280 SER A N 1
ATOM 2112 C CA . SER A 1 280 ? 8.079 -10.752 -8.641 1.00 77.94 280 SER A CA 1
ATOM 2113 C C . SER A 1 280 ? 7.122 -10.668 -9.824 1.00 77.94 280 SER A C 1
ATOM 2115 O O . SER A 1 280 ? 5.943 -10.986 -9.677 1.00 77.94 280 SER A O 1
ATOM 2117 N N . LEU A 1 281 ? 7.635 -10.276 -10.990 1.00 78.75 281 LEU A N 1
ATOM 2118 C CA . LEU A 1 281 ? 6.867 -10.194 -12.232 1.00 78.75 281 LEU A CA 1
ATOM 2119 C C . LEU A 1 281 ? 7.680 -10.799 -13.392 1.00 78.75 281 LEU A C 1
ATOM 2121 O O . LEU A 1 281 ? 8.845 -10.422 -13.552 1.00 78.75 281 LEU A O 1
ATOM 2125 N N . PRO A 1 282 ? 7.106 -11.713 -14.198 1.00 88.81 282 PRO A N 1
ATOM 2126 C CA . PRO A 1 282 ? 7.710 -12.125 -15.456 1.00 88.81 282 PRO A CA 1
ATOM 2127 C C . PRO A 1 282 ? 7.537 -11.027 -16.511 1.00 88.81 282 PRO A C 1
ATOM 2129 O O . PRO A 1 282 ? 6.453 -10.461 -16.658 1.00 88.81 282 PRO A O 1
ATOM 2132 N N . VAL A 1 283 ? 8.594 -10.749 -17.268 1.00 92.12 283 VAL A N 1
ATOM 2133 C CA . VAL A 1 283 ? 8.556 -9.834 -18.415 1.00 92.12 283 VAL A CA 1
ATOM 2134 C C . VAL A 1 283 ? 9.102 -10.548 -19.636 1.00 92.12 283 VAL A C 1
ATOM 2136 O O . VAL A 1 283 ? 10.202 -11.102 -19.599 1.00 92.12 283 VAL A O 1
ATOM 2139 N N . GLU A 1 284 ? 8.322 -10.528 -20.708 1.00 93.12 284 GLU A N 1
ATOM 2140 C CA . GLU A 1 284 ? 8.690 -11.079 -22.006 1.00 93.12 284 GLU A CA 1
ATOM 2141 C C . GLU A 1 284 ? 9.188 -9.950 -22.906 1.00 93.12 284 GLU A C 1
ATOM 2143 O O . GLU A 1 284 ? 8.542 -8.911 -23.033 1.00 93.12 284 GLU A O 1
ATOM 2148 N N . LEU A 1 285 ? 10.364 -10.144 -23.496 1.00 94.00 285 LEU A N 1
ATOM 2149 C CA . LEU A 1 285 ? 10.989 -9.215 -24.431 1.00 94.00 285 LEU A CA 1
ATOM 2150 C C . LEU A 1 285 ? 11.409 -9.993 -25.672 1.00 94.00 285 LEU A C 1
ATOM 2152 O O . LEU A 1 285 ? 11.812 -11.152 -25.581 1.00 94.00 285 LEU A O 1
ATOM 2156 N N . GLU A 1 286 ? 11.381 -9.339 -26.825 1.00 93.88 286 GLU A N 1
ATOM 2157 C CA . GLU A 1 286 ? 11.745 -9.970 -28.089 1.00 93.88 286 GLU A CA 1
ATOM 2158 C C . GLU A 1 286 ? 12.674 -9.073 -28.895 1.00 93.88 286 GLU A C 1
ATOM 2160 O O . GLU A 1 286 ? 12.373 -7.900 -29.118 1.00 93.88 286 GLU A O 1
ATOM 2165 N N . TRP A 1 287 ? 13.797 -9.629 -29.354 1.00 94.12 287 TRP A N 1
ATOM 2166 C CA . TRP A 1 287 ? 14.717 -8.949 -30.259 1.00 94.12 287 TRP A CA 1
ATOM 2167 C C . TRP A 1 287 ? 14.431 -9.306 -31.713 1.00 94.12 287 TRP A C 1
ATOM 2169 O O . TRP A 1 287 ? 14.533 -10.466 -32.102 1.00 94.12 287 TRP A O 1
ATOM 2179 N N . ASN A 1 288 ? 14.119 -8.289 -32.517 1.00 92.12 288 ASN A N 1
ATOM 2180 C CA . ASN A 1 288 ? 13.947 -8.414 -33.961 1.00 92.12 288 ASN A CA 1
ATOM 2181 C C . ASN A 1 288 ? 15.269 -8.056 -34.665 1.00 92.12 288 ASN A C 1
ATOM 2183 O O . ASN A 1 288 ? 15.688 -6.893 -34.587 1.00 92.12 288 ASN A O 1
ATOM 2187 N N . PRO A 1 289 ? 15.942 -9.012 -35.335 1.00 91.12 289 PRO A N 1
ATOM 2188 C CA . PRO A 1 289 ? 17.234 -8.762 -35.962 1.00 91.12 289 PRO A CA 1
ATOM 2189 C C . PRO A 1 289 ? 17.123 -7.708 -37.077 1.00 91.12 289 PRO A C 1
ATOM 2191 O O . PRO A 1 289 ? 16.379 -7.906 -38.038 1.00 91.12 289 PRO A O 1
ATOM 2194 N N . PRO A 1 290 ? 17.874 -6.592 -37.031 1.00 89.31 290 PRO A N 1
ATOM 2195 C CA . PRO A 1 290 ? 17.906 -5.672 -38.158 1.00 89.31 290 PRO A CA 1
ATOM 2196 C C . PRO A 1 290 ? 18.647 -6.316 -39.338 1.00 89.31 290 PRO A C 1
ATOM 2198 O O . PRO A 1 290 ? 19.622 -7.035 -39.141 1.00 89.31 290 PRO A O 1
ATOM 2201 N N . ASN A 1 291 ? 18.277 -5.975 -40.576 1.00 86.69 291 ASN A N 1
ATOM 2202 C CA . ASN A 1 291 ? 18.890 -6.529 -41.802 1.00 86.69 291 ASN A CA 1
ATOM 2203 C C . ASN A 1 291 ? 20.419 -6.340 -41.906 1.00 86.69 291 ASN A C 1
ATOM 2205 O O . ASN A 1 291 ? 21.073 -6.980 -42.723 1.00 86.69 291 ASN A O 1
ATOM 2209 N N . ILE A 1 292 ? 20.983 -5.431 -41.107 1.00 89.06 292 ILE A N 1
ATOM 2210 C CA . ILE A 1 292 ? 22.421 -5.144 -41.035 1.00 89.06 292 ILE A CA 1
ATOM 2211 C C . ILE A 1 292 ? 23.159 -5.959 -39.961 1.00 89.06 292 ILE A C 1
ATOM 2213 O O . ILE A 1 292 ? 24.382 -5.856 -39.862 1.00 89.06 292 ILE A O 1
ATOM 2217 N N . ALA A 1 293 ? 22.446 -6.708 -39.117 1.00 90.50 293 ALA A N 1
ATOM 2218 C CA . ALA A 1 293 ? 23.056 -7.568 -38.112 1.00 90.50 293 ALA A CA 1
ATOM 2219 C C . ALA A 1 293 ? 23.811 -8.712 -38.815 1.00 90.50 293 ALA A C 1
ATOM 2221 O O . ALA A 1 293 ? 23.242 -9.339 -39.706 1.00 90.50 293 ALA A O 1
ATOM 2222 N N . PRO A 1 294 ? 25.084 -8.985 -38.486 1.00 93.31 294 PRO A N 1
ATOM 2223 C CA . PRO A 1 294 ? 25.836 -10.062 -39.128 1.00 93.31 294 PRO A CA 1
ATOM 2224 C C . PRO A 1 294 ? 25.325 -11.448 -38.703 1.00 93.31 294 PRO A C 1
ATOM 2226 O O . PRO A 1 294 ? 24.988 -11.663 -37.548 1.00 93.31 294 PRO A O 1
ATOM 2229 N N . GLY A 1 295 ? 25.332 -12.428 -39.607 1.00 93.00 295 GLY A N 1
ATOM 2230 C CA . GLY A 1 295 ? 25.099 -13.822 -39.211 1.00 93.00 295 GLY A CA 1
ATOM 2231 C C . GLY A 1 295 ? 26.213 -14.345 -38.296 1.00 93.00 295 GLY A C 1
ATOM 2232 O O . GLY A 1 295 ? 27.376 -13.967 -38.453 1.00 93.00 295 GLY A O 1
ATOM 2233 N N . GLY A 1 296 ? 25.880 -15.235 -37.361 1.00 93.75 296 GLY A N 1
ATOM 2234 C CA . GLY A 1 296 ? 26.849 -15.835 -36.443 1.00 93.75 296 GLY A CA 1
ATOM 2235 C C . GLY A 1 296 ? 26.305 -16.100 -35.043 1.00 93.75 296 GLY A C 1
ATOM 2236 O O . GLY A 1 296 ? 25.097 -16.096 -34.817 1.00 93.75 296 GLY A O 1
ATOM 2237 N N . VAL A 1 297 ? 27.221 -16.357 -34.106 1.00 94.19 297 VAL A N 1
ATOM 2238 C CA . VAL A 1 297 ? 26.905 -16.553 -32.684 1.00 94.19 297 VAL A CA 1
ATOM 2239 C C . VAL A 1 297 ? 26.597 -15.218 -32.037 1.00 94.19 297 VAL A C 1
ATOM 2241 O O . VAL A 1 297 ? 27.382 -14.278 -32.171 1.00 94.19 297 VAL A O 1
ATOM 2244 N N . TYR A 1 298 ? 25.521 -15.182 -31.260 1.00 95.62 298 TYR A N 1
ATOM 2245 C CA . TYR A 1 298 ? 25.184 -14.046 -30.420 1.00 95.62 298 TYR A CA 1
ATOM 2246 C C . TYR A 1 298 ? 25.265 -14.411 -28.942 1.00 95.62 298 TYR A C 1
ATOM 2248 O O . TYR A 1 298 ? 24.797 -15.468 -28.514 1.00 95.62 298 TYR A O 1
ATOM 2256 N N . ALA A 1 299 ? 25.854 -13.525 -28.143 1.00 95.88 299 ALA A N 1
ATOM 2257 C CA . ALA A 1 299 ? 25.655 -13.526 -26.698 1.00 95.88 299 ALA A CA 1
ATOM 2258 C C . ALA A 1 299 ? 24.429 -12.675 -26.346 1.00 95.88 299 ALA A C 1
ATOM 2260 O O . ALA A 1 299 ? 24.027 -11.802 -27.111 1.00 95.88 299 ALA A O 1
ATOM 2261 N N . SER A 1 300 ? 23.854 -12.911 -25.172 1.00 95.62 300 SER A N 1
ATOM 2262 C CA . SER A 1 300 ? 22.688 -12.182 -24.679 1.00 95.62 300 SER A CA 1
ATOM 2263 C C . SER A 1 300 ? 22.948 -11.598 -23.299 1.00 95.62 300 SER A C 1
ATOM 2265 O O . SER A 1 300 ? 23.647 -12.198 -22.479 1.00 95.62 300 SER A O 1
ATOM 2267 N N . ALA A 1 301 ? 22.348 -10.447 -23.025 1.00 96.19 301 ALA A N 1
ATOM 2268 C CA . ALA A 1 301 ? 22.299 -9.834 -21.711 1.00 96.19 301 ALA A CA 1
ATOM 2269 C C . ALA A 1 301 ? 20.878 -9.360 -21.412 1.00 96.19 301 ALA A C 1
ATOM 2271 O O . ALA A 1 301 ? 20.210 -8.807 -22.282 1.00 96.19 301 ALA A O 1
ATOM 2272 N N . VAL A 1 302 ? 20.450 -9.556 -20.170 1.00 96.31 302 VAL A N 1
ATOM 2273 C CA . VAL A 1 302 ? 19.269 -8.893 -19.620 1.00 96.31 302 VAL A CA 1
ATOM 2274 C C . VAL A 1 302 ? 19.705 -8.036 -18.449 1.00 96.31 302 VAL A C 1
ATOM 2276 O O . VAL A 1 302 ? 20.493 -8.483 -17.608 1.00 96.31 302 VAL A O 1
ATOM 2279 N N . THR A 1 303 ? 19.211 -6.806 -18.416 1.00 96.00 303 THR A N 1
ATOM 2280 C CA . THR A 1 303 ? 19.606 -5.820 -17.413 1.00 96.00 303 THR A CA 1
ATOM 2281 C C . THR A 1 303 ? 18.368 -5.189 -16.802 1.00 96.00 303 THR A C 1
ATOM 2283 O O . THR A 1 303 ? 17.461 -4.765 -17.519 1.00 96.00 303 THR A O 1
ATOM 2286 N N . LEU A 1 304 ? 18.344 -5.141 -15.476 1.00 95.44 304 LEU A N 1
ATOM 2287 C CA . LEU A 1 304 ? 17.342 -4.467 -14.671 1.00 95.44 304 LEU A CA 1
ATOM 2288 C C . LEU A 1 304 ? 17.855 -3.072 -14.310 1.00 95.44 304 LEU A C 1
ATOM 2290 O O . LEU A 1 304 ? 18.970 -2.936 -13.808 1.00 95.44 304 LEU A O 1
ATOM 2294 N N . TRP A 1 305 ? 17.034 -2.055 -14.532 1.00 94.19 305 TRP A N 1
ATOM 2295 C CA . TRP A 1 305 ? 17.372 -0.652 -14.309 1.00 94.19 305 TRP A CA 1
ATOM 2296 C C . TRP A 1 305 ? 16.343 0.020 -13.406 1.00 94.19 305 TRP A C 1
ATOM 2298 O O . TRP A 1 305 ? 15.155 -0.323 -13.428 1.00 94.19 305 TRP A O 1
ATOM 2308 N N . SER A 1 306 ? 16.796 1.007 -12.635 1.00 89.44 306 SER A N 1
ATOM 2309 C CA . SER A 1 306 ? 15.932 1.788 -11.751 1.00 89.44 306 SER A CA 1
ATOM 2310 C C . SER A 1 306 ? 15.155 2.876 -12.486 1.00 89.44 306 SER A C 1
ATOM 2312 O O . SER A 1 306 ? 14.105 3.292 -12.000 1.00 89.44 306 SER A O 1
ATOM 2314 N N . GLY A 1 307 ? 15.611 3.326 -13.657 1.00 87.88 307 GLY A N 1
ATOM 2315 C CA . GLY A 1 307 ? 14.938 4.402 -14.375 1.00 87.88 307 GLY A CA 1
ATOM 2316 C C . GLY A 1 307 ? 15.311 4.534 -15.845 1.00 87.88 307 GLY A C 1
ATOM 2317 O O . GLY A 1 307 ? 16.174 3.835 -16.371 1.00 87.88 307 GLY A O 1
ATOM 2318 N N . TYR A 1 308 ? 14.636 5.484 -16.483 1.00 83.31 308 TYR A N 1
ATOM 2319 C CA . TYR A 1 308 ? 14.875 5.941 -17.844 1.00 83.31 308 TYR A CA 1
ATOM 2320 C C . TYR A 1 308 ? 14.954 7.464 -17.811 1.00 83.31 308 TYR A C 1
ATOM 2322 O O . TYR A 1 308 ? 14.061 8.122 -17.275 1.00 83.31 308 TYR A O 1
ATOM 2330 N N . ASP A 1 309 ? 16.033 8.009 -18.350 1.00 81.06 309 ASP A N 1
ATOM 2331 C CA . ASP A 1 309 ? 16.223 9.439 -18.509 1.00 81.06 309 ASP A CA 1
ATOM 2332 C C . ASP A 1 309 ? 15.607 9.872 -19.843 1.00 81.06 309 ASP A C 1
ATOM 2334 O O . ASP A 1 309 ? 16.094 9.519 -20.918 1.00 81.06 309 ASP A O 1
ATOM 2338 N N . SER A 1 310 ? 14.512 10.629 -19.775 1.00 73.31 310 SER A N 1
ATOM 2339 C CA . SER A 1 310 ? 13.799 11.110 -20.959 1.00 73.31 310 SER A CA 1
ATOM 2340 C C . SER A 1 310 ? 14.559 12.167 -21.752 1.00 73.31 310 SER A C 1
ATOM 2342 O O . SER A 1 310 ? 14.297 12.311 -22.944 1.00 73.31 310 SER A O 1
ATOM 2344 N N . ASP A 1 311 ? 15.475 12.898 -21.115 1.00 68.19 311 ASP A N 1
ATOM 2345 C CA . ASP A 1 311 ? 16.222 13.973 -21.766 1.00 68.19 311 ASP A CA 1
ATOM 2346 C C . ASP A 1 311 ? 17.356 13.401 -22.617 1.00 68.19 311 ASP A C 1
ATOM 2348 O O . ASP A 1 311 ? 17.649 13.904 -23.705 1.00 68.19 311 ASP A O 1
ATOM 2352 N N . THR A 1 312 ? 17.985 12.325 -22.135 1.00 81.19 312 THR A N 1
ATOM 2353 C CA . THR A 1 312 ? 19.089 11.659 -22.838 1.00 81.19 312 THR A CA 1
ATOM 2354 C C . THR A 1 312 ? 18.653 10.427 -23.630 1.00 81.19 312 THR A C 1
ATOM 2356 O O . THR A 1 312 ? 19.355 10.017 -24.553 1.00 81.19 312 THR A O 1
ATOM 2359 N N . GLY A 1 313 ? 17.485 9.864 -23.317 1.00 78.06 313 GLY A N 1
ATOM 2360 C CA . GLY A 1 313 ? 16.945 8.665 -23.950 1.00 78.06 313 GLY A CA 1
ATOM 2361 C C . GLY A 1 313 ? 17.597 7.362 -23.480 1.00 78.06 313 GLY A C 1
ATOM 2362 O O . GLY A 1 313 ? 17.498 6.351 -24.174 1.00 78.06 313 GLY A O 1
ATOM 2363 N N . PHE A 1 314 ? 18.289 7.375 -22.337 1.00 82.38 314 PHE A N 1
ATOM 2364 C CA . PHE A 1 314 ? 19.034 6.224 -21.830 1.00 82.38 314 PHE A CA 1
ATOM 2365 C C . PHE A 1 314 ? 18.463 5.680 -20.524 1.00 82.38 314 PHE A C 1
ATOM 2367 O O . PHE A 1 314 ? 17.946 6.408 -19.678 1.00 82.38 314 PHE A O 1
ATOM 2374 N N . LEU A 1 315 ? 18.612 4.370 -20.337 1.00 87.75 315 LEU A N 1
ATOM 2375 C CA . LEU A 1 315 ? 18.359 3.722 -19.056 1.00 87.75 315 LEU A CA 1
ATOM 2376 C C . LEU A 1 315 ? 19.432 4.131 -18.043 1.00 87.75 315 LEU A C 1
ATOM 2378 O O . LEU A 1 315 ? 20.610 4.263 -18.382 1.00 87.75 315 LEU A O 1
ATOM 2382 N N . VAL A 1 316 ? 19.017 4.331 -16.796 1.00 88.19 316 VAL A N 1
ATOM 2383 C CA . VAL A 1 316 ? 19.881 4.800 -15.708 1.00 88.19 316 VAL A CA 1
ATOM 2384 C C . VAL A 1 316 ? 19.726 3.930 -14.469 1.00 88.19 316 VAL A C 1
ATOM 2386 O O . VAL A 1 316 ? 18.686 3.310 -14.247 1.00 88.19 316 VAL A O 1
ATOM 2389 N N . GLY A 1 317 ? 20.795 3.880 -13.671 1.00 89.56 317 GLY A N 1
ATOM 2390 C CA . GLY A 1 317 ? 20.847 3.095 -12.440 1.00 89.56 317 GLY A CA 1
ATOM 2391 C C . GLY A 1 317 ? 20.693 1.599 -12.698 1.00 89.56 317 GLY A C 1
ATOM 2392 O O . GLY A 1 317 ? 19.689 1.011 -12.310 1.00 89.56 317 GLY A O 1
ATOM 2393 N N . GLU A 1 318 ? 21.679 0.996 -13.369 1.00 93.31 318 GLU A N 1
ATOM 2394 C CA . GLU A 1 318 ? 21.775 -0.464 -13.495 1.00 93.31 318 GLU A CA 1
ATOM 2395 C C . GLU A 1 318 ? 21.754 -1.093 -12.096 1.00 93.31 318 GLU A C 1
ATOM 2397 O O . GLU A 1 318 ? 22.552 -0.723 -11.234 1.00 93.31 318 GLU A O 1
ATOM 2402 N N . ILE A 1 319 ? 20.819 -2.015 -11.880 1.00 94.25 319 ILE A N 1
ATOM 2403 C CA . ILE A 1 319 ? 20.589 -2.678 -10.595 1.00 94.25 319 ILE A CA 1
ATOM 2404 C C . ILE A 1 319 ? 21.198 -4.081 -10.611 1.00 94.25 319 ILE A C 1
ATOM 2406 O O . ILE A 1 319 ? 22.033 -4.421 -9.778 1.00 94.25 319 ILE A O 1
ATOM 2410 N N . ASP A 1 320 ? 20.780 -4.905 -11.572 1.00 96.12 320 ASP A N 1
ATOM 2411 C CA . ASP A 1 320 ? 21.255 -6.279 -11.734 1.00 96.12 320 ASP A CA 1
ATOM 2412 C C . ASP A 1 320 ? 21.338 -6.614 -13.222 1.00 96.12 320 ASP A C 1
ATOM 2414 O O . ASP A 1 320 ? 20.557 -6.129 -14.044 1.00 96.12 320 ASP A O 1
ATOM 2418 N N . ARG A 1 321 ? 22.281 -7.483 -13.572 1.00 96.44 321 ARG A N 1
ATOM 2419 C CA . ARG A 1 321 ? 22.524 -7.921 -14.939 1.00 96.44 321 ARG A CA 1
ATOM 2420 C C . ARG A 1 321 ? 22.851 -9.402 -14.969 1.00 96.44 321 ARG A C 1
ATOM 2422 O O . ARG A 1 321 ? 23.655 -9.905 -14.183 1.00 96.44 321 ARG A O 1
ATOM 2429 N N . LYS A 1 322 ? 22.260 -10.111 -15.928 1.00 97.62 322 LYS A N 1
ATOM 2430 C CA . LYS A 1 322 ? 22.602 -11.503 -16.247 1.00 97.62 322 LYS A CA 1
ATOM 2431 C C . LYS A 1 322 ? 23.020 -11.590 -17.704 1.00 97.62 322 LYS A C 1
ATOM 2433 O O . LYS A 1 322 ? 22.477 -10.893 -18.557 1.00 97.62 322 LYS A O 1
ATOM 2438 N N . THR A 1 323 ? 23.982 -12.457 -17.997 1.00 96.25 323 THR A N 1
ATOM 2439 C CA . THR A 1 323 ? 24.481 -12.676 -19.356 1.00 96.25 323 THR A CA 1
ATOM 2440 C C . THR A 1 323 ? 24.527 -14.161 -19.684 1.00 96.25 323 THR A C 1
ATOM 2442 O O . THR A 1 323 ? 24.706 -15.008 -18.807 1.00 96.25 323 THR A O 1
ATOM 2445 N N . LYS A 1 324 ? 24.373 -14.480 -20.969 1.00 96.00 324 LYS A N 1
ATOM 2446 C CA . LYS A 1 324 ? 24.571 -15.816 -21.524 1.00 96.00 324 LYS A CA 1
ATOM 2447 C C . LYS A 1 324 ? 25.458 -15.711 -22.753 1.00 96.00 324 LYS A C 1
ATOM 2449 O O . LYS A 1 324 ? 25.073 -15.135 -23.769 1.00 96.00 324 LYS A O 1
ATOM 2454 N N . ALA A 1 325 ? 26.659 -16.271 -22.650 1.00 93.69 325 ALA A N 1
ATOM 2455 C CA . ALA A 1 325 ? 27.534 -16.437 -23.800 1.00 93.69 325 ALA A CA 1
ATOM 2456 C C . ALA A 1 325 ? 26.937 -17.476 -24.757 1.00 93.69 325 ALA A C 1
ATOM 2458 O O . ALA A 1 325 ? 26.368 -18.468 -24.304 1.00 93.69 325 ALA A O 1
ATOM 2459 N N . SER A 1 326 ? 27.110 -17.267 -26.065 1.00 91.94 326 SER A N 1
ATOM 2460 C CA . SER A 1 326 ? 26.614 -18.183 -27.105 1.00 91.94 326 SER A CA 1
ATOM 2461 C C . SER A 1 326 ? 25.139 -18.561 -26.910 1.00 91.94 326 SER A C 1
ATOM 2463 O O . SER A 1 326 ? 24.784 -19.736 -26.833 1.00 91.94 326 SER A O 1
ATOM 2465 N N . ALA A 1 327 ? 24.288 -17.548 -26.748 1.00 90.94 327 ALA A N 1
ATOM 2466 C CA . ALA A 1 327 ? 22.878 -17.713 -26.432 1.00 90.94 327 ALA A CA 1
ATOM 2467 C C . ALA A 1 327 ? 22.080 -18.299 -27.605 1.00 90.94 327 ALA A C 1
ATOM 2469 O O . ALA A 1 327 ? 21.241 -19.164 -27.375 1.00 90.94 327 ALA A O 1
ATOM 2470 N N . PHE A 1 328 ? 22.364 -17.864 -28.835 1.00 93.75 328 PHE A N 1
ATOM 2471 C CA . PHE A 1 328 ? 21.715 -18.342 -30.059 1.00 93.75 328 PHE A CA 1
ATOM 2472 C C . PHE A 1 328 ? 22.588 -18.067 -31.295 1.00 93.75 328 PHE A C 1
ATOM 2474 O O . PHE A 1 328 ? 23.654 -17.447 -31.196 1.00 93.75 328 PHE A O 1
ATOM 2481 N N . TRP A 1 329 ? 22.131 -18.529 -32.460 1.00 94.50 329 TRP A N 1
ATOM 2482 C CA . TRP A 1 329 ? 22.756 -18.273 -33.756 1.00 94.50 329 TRP A CA 1
ATOM 2483 C C . TRP A 1 329 ? 21.801 -17.519 -34.680 1.00 94.50 329 TRP A C 1
ATOM 2485 O O . TRP A 1 329 ? 20.650 -17.921 -34.831 1.00 94.50 329 TRP A O 1
ATOM 2495 N N . LEU A 1 330 ? 22.282 -16.465 -35.337 1.00 93.19 330 LEU A N 1
ATOM 2496 C CA . LEU A 1 330 ? 21.567 -15.794 -36.424 1.00 93.19 330 LEU A CA 1
ATOM 2497 C C . LEU A 1 330 ? 22.076 -16.340 -37.761 1.00 93.19 330 LEU A C 1
ATOM 2499 O O . LEU A 1 330 ? 23.282 -16.313 -38.028 1.00 93.19 330 LEU A O 1
ATOM 2503 N N . VAL A 1 331 ? 21.177 -16.854 -38.599 1.00 89.56 331 VAL A N 1
ATOM 2504 C CA . VAL A 1 331 ? 21.529 -17.359 -39.933 1.00 89.56 331 VAL A CA 1
ATOM 2505 C C . VAL A 1 331 ? 22.016 -16.183 -40.770 1.00 89.56 331 VAL A C 1
ATOM 2507 O O . VAL A 1 331 ? 21.345 -15.164 -40.836 1.00 89.56 331 VAL A O 1
ATOM 2510 N N . SER A 1 332 ? 23.174 -16.304 -41.425 1.00 77.19 332 SER A N 1
ATOM 2511 C CA . SER A 1 332 ? 23.636 -15.277 -42.365 1.00 77.19 332 SER A CA 1
ATOM 2512 C C . SER A 1 332 ? 22.608 -15.085 -43.471 1.00 77.19 332 SER A C 1
ATOM 2514 O O . SER A 1 332 ? 22.185 -16.073 -44.078 1.00 77.19 332 SER A O 1
ATOM 2516 N N . SER A 1 333 ? 22.263 -13.840 -43.795 1.00 63.44 333 SER A N 1
ATOM 2517 C CA . SER A 1 333 ? 21.489 -13.557 -44.995 1.00 63.44 333 SER A CA 1
ATOM 2518 C C . SER A 1 333 ? 22.315 -14.057 -46.180 1.00 63.44 333 SER A C 1
ATOM 2520 O O . SER A 1 333 ? 23.376 -13.519 -46.493 1.00 63.44 333 SER A O 1
ATOM 2522 N N . SER A 1 334 ? 21.900 -15.163 -46.807 1.00 50.06 334 SER A N 1
ATOM 2523 C CA . SER A 1 334 ? 22.474 -15.505 -48.109 1.00 50.06 334 SER A CA 1
ATOM 2524 C C . SER A 1 334 ? 22.210 -14.317 -49.032 1.00 50.06 334 SER A C 1
ATOM 2526 O O . SER A 1 334 ? 21.091 -13.791 -49.011 1.00 50.06 334 SER A O 1
ATOM 2528 N N . PRO A 1 335 ? 23.182 -13.871 -49.845 1.00 45.25 335 PRO A N 1
ATOM 2529 C CA . PRO A 1 335 ? 22.869 -12.918 -50.890 1.00 45.25 335 PRO A CA 1
ATOM 2530 C C . PRO A 1 335 ? 21.806 -13.574 -51.770 1.00 45.25 335 PRO A C 1
ATOM 2532 O O . PRO A 1 335 ? 22.012 -14.678 -52.276 1.00 45.25 335 PRO A O 1
ATOM 2535 N N . ALA A 1 336 ? 20.651 -12.923 -51.908 1.00 41.78 336 ALA A N 1
ATOM 2536 C CA . ALA A 1 336 ? 19.667 -13.309 -52.902 1.00 41.78 336 ALA A CA 1
ATOM 2537 C C . ALA A 1 336 ? 20.406 -13.470 -54.236 1.00 41.78 336 ALA A C 1
ATOM 2539 O O . ALA A 1 336 ? 21.025 -12.526 -54.732 1.00 41.78 336 ALA A O 1
ATOM 2540 N N . SER A 1 337 ? 20.408 -14.685 -54.783 1.00 42.69 337 SER A N 1
ATOM 2541 C CA . SER A 1 337 ? 20.983 -14.952 -56.090 1.00 42.69 337 SER A CA 1
ATOM 2542 C C . SER A 1 337 ? 20.162 -14.196 -57.132 1.00 42.69 337 SER A C 1
ATOM 2544 O O . SER A 1 337 ? 19.116 -14.665 -57.576 1.00 42.69 337 SER A O 1
ATOM 2546 N N . THR A 1 338 ? 20.624 -13.023 -57.539 1.00 44.81 338 THR A N 1
ATOM 2547 C CA . THR A 1 338 ? 20.193 -12.402 -58.790 1.00 44.81 338 THR A CA 1
ATOM 2548 C C . THR A 1 338 ? 21.312 -12.572 -59.804 1.00 44.81 338 THR A C 1
ATOM 2550 O O . THR A 1 338 ? 22.077 -11.647 -60.061 1.00 44.81 338 THR A O 1
ATOM 2553 N N . LEU A 1 339 ? 21.418 -13.772 -60.376 1.00 42.59 339 LEU A N 1
ATOM 2554 C CA . LEU A 1 339 ? 21.919 -13.890 -61.741 1.00 42.59 339 LEU A CA 1
ATOM 2555 C C . LEU A 1 339 ? 20.686 -13.875 -62.651 1.00 42.59 339 LEU A C 1
ATOM 2557 O O . LEU A 1 339 ? 19.846 -14.770 -62.524 1.00 42.59 339 LEU A O 1
ATOM 2561 N N . PRO A 1 340 ? 20.510 -12.863 -63.520 1.00 47.75 340 PRO A N 1
ATOM 2562 C CA . PRO A 1 340 ? 19.530 -12.973 -64.589 1.00 47.75 340 PRO A CA 1
ATOM 2563 C C . PRO A 1 340 ? 19.941 -14.130 -65.519 1.00 47.75 340 PRO A C 1
ATOM 2565 O O . PRO A 1 340 ? 21.140 -14.385 -65.663 1.00 47.75 340 PRO A O 1
ATOM 2568 N N . PRO A 1 341 ? 18.988 -14.847 -66.140 1.00 53.31 341 PRO A N 1
ATOM 2569 C CA . PRO A 1 341 ? 19.328 -15.884 -67.104 1.00 53.31 341 PRO A CA 1
ATOM 2570 C C . PRO A 1 341 ? 20.126 -15.264 -68.255 1.00 53.31 341 PRO A C 1
ATOM 2572 O O . PRO A 1 341 ? 19.712 -14.258 -68.835 1.00 53.31 341 PRO A O 1
ATOM 2575 N N . GLU A 1 342 ? 21.277 -15.864 -68.558 1.00 49.47 342 GLU A N 1
ATOM 2576 C CA . GLU A 1 342 ? 22.064 -15.560 -69.748 1.00 49.47 342 GLU A CA 1
ATOM 2577 C C . GLU A 1 342 ? 21.175 -15.718 -70.985 1.00 49.47 342 GLU A C 1
ATOM 2579 O O . GLU A 1 342 ? 20.698 -16.808 -71.301 1.00 49.47 342 GLU A O 1
ATOM 2584 N N . THR A 1 343 ? 20.925 -14.611 -71.678 1.00 55.03 343 THR A N 1
ATOM 2585 C CA . THR A 1 343 ? 20.392 -14.638 -73.037 1.00 55.03 343 THR A CA 1
ATOM 2586 C C . THR A 1 343 ? 21.549 -14.912 -73.991 1.00 55.03 343 THR A C 1
ATOM 2588 O O . THR A 1 343 ? 22.426 -14.057 -74.138 1.00 55.03 343 THR A O 1
ATOM 2591 N N . VAL A 1 344 ? 21.537 -16.091 -74.618 1.00 54.47 344 VAL A N 1
ATOM 2592 C CA . VAL A 1 344 ? 22.252 -16.381 -75.873 1.00 54.47 344 VAL A CA 1
ATOM 2593 C C . VAL A 1 344 ? 21.348 -16.029 -77.043 1.00 54.47 344 VAL A C 1
ATOM 2595 O O . VAL A 1 344 ? 20.151 -16.396 -76.975 1.00 54.47 344 VAL A O 1
#

Foldseek 3Di:
DDDDDDDDDDDPPPDPPPDDPVVVLVVLLCQLVPNDPVSVLVSLQVLLVSLDPVCLVSLLVQCPDPDVSSVLSSLQSLLSNLDPVCQVSLLVQCPPPDVSSNLSSLQSNLSNLDPVCLVSLLVQCPDPDLSNVLSSLLSLVSNPDPVSLVSLVVQCVDPDLSSNLSSLLSLLVNLDPVCLVSLVCQLVPPPDPSSNVSSVVSNVSNVVSVVFDWAKAFPDKDFFDAEEDELADWGKIKTKMFGQTQAWAWKKKWKWKAAPVRDIDTDDIDIDDTHGHGDIDIDMDIDRDDLPGAWFFMKMKMWIARDADPVVRDTHHTHDMDIGGRRYTYHGDDPDDPDDDDDD